Protein AF-A0A813A2D5-F1 (afdb_monomer_lite)

Secondary structure (DSSP, 8-state):
-B-TTSPBEEE-TTS--S-PPPGGGGSTT--TT---STT--TTPPEEEESSSS-EEEHHHHHHHHHT-B-TTSPBEEEEEE--SSPPP---GGGTTTS-TT---SGGGGTTSEEEEESSSS-EEEHHHHHSPPPPB-TTS-B-EEEETS-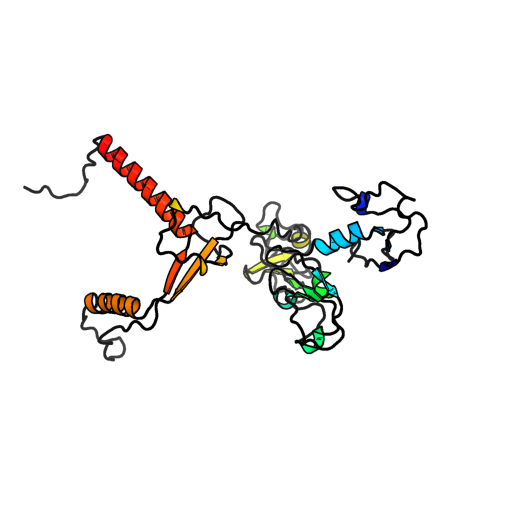-S----GGGGSTT--TT---STT--TT-PEEEETTTTEEEEHHHHHTSPP----SPPEEPPP-TTTS-TT--GGG-EEE---S-SPPSSSSEEEEEEEEEPPHHHHHHHHHHHHHH--------TTSPPPPS-------EEEEEHHHHHHHHHHHHHHHHHHHHHHHTT-----TT-----

Organism: NCBI:txid1628268

Foldseek 3Di:
DADPVRAAWDWPALPDQPQDAAPQCVPVVGAPVPTPGGNPQHRWTWTAGPVDGHIHTPVSVVVVLQLDADPQRATWAWPFQPPDDDWFADACCCVQVHAPQPQDDRVSRNGFTWTAGPVDGHIHTPVSSSDFRAQADPVRAHWDWPAQPPLVFDFACQCVPVVHAPVPGNGTNPQHRFTWIADPVVRHIHTPVVRVPGDGPPVDHRQAEDDDDPVLDDPPDDQVQWDFADDPDDDDDPDPRYTWTKGKAKDDPVVQVVVQVVQVVPDDDDPDQDPVRDDDDPGDHRPIDIDIDTRVVSVVVVVVVVVVVVVVVVCVVVVPPPDPPDDDDDD

Sequence (331 aa):
MACLQNHFLESMGLTMDNGWGCDGIKAPGGCRSGLTGFNQSQGMKRFRCKTCDYDLCEECYLERLNSRRCLKGHVLAPLGIQRQSRPGWHCDGENEGGCKSIARGFESTKTLNRFRCEQCDYDLCERCYETPLAKPCDRGHAMTLLGLARDNGWGCDGRSQPGGCKRGITGFRQTKGIHRFRCEACDFDLCDLCYEARPVADRGPAAKPMTVNPELVPGYWDMEVMEDIEMLKGLAPEEENVLNKFGKVELTESELASIQQIFDASHKKVYTRDRKGTKVPDKLLVKCAYRIQNLQNWTEFVRKQSSIRAQIDSLKETGNKGVCRNGPELS

Radius of gyration: 30.1 Å; chains: 1; bounding box: 92×59×66 Å

pLDDT: mean 78.84, std 12.87, range [39.81, 96.56]

Structure (mmCIF, N/CA/C/O backbone):
data_AF-A0A813A2D5-F1
#
_entry.id   AF-A0A813A2D5-F1
#
loop_
_atom_site.group_PDB
_atom_site.id
_atom_site.type_symbol
_atom_site.label_atom_id
_atom_site.label_alt_id
_atom_site.label_comp_id
_atom_site.label_asym_id
_atom_site.label_entity_id
_atom_site.label_seq_id
_atom_site.pdbx_PDB_ins_code
_atom_site.Cartn_x
_atom_site.Cartn_y
_atom_site.Cartn_z
_atom_site.occupancy
_atom_site.B_iso_or_equiv
_atom_site.auth_seq_id
_atom_site.auth_comp_id
_atom_site.auth_asym_id
_atom_site.auth_atom_id
_atom_site.pdbx_PDB_model_num
ATOM 1 N N . MET A 1 1 ? 20.854 -6.429 -14.129 1.00 60.41 1 MET A N 1
ATOM 2 C CA . MET A 1 1 ? 20.084 -5.349 -14.805 1.00 60.41 1 MET A CA 1
ATOM 3 C C . MET A 1 1 ? 20.072 -5.592 -16.310 1.00 60.41 1 MET A C 1
ATOM 5 O O . MET A 1 1 ? 21.062 -6.097 -16.833 1.00 60.41 1 MET A O 1
ATOM 9 N N . ALA A 1 2 ? 18.983 -5.249 -17.002 1.00 62.91 2 ALA A N 1
ATOM 10 C CA . ALA A 1 2 ? 18.835 -5.503 -18.433 1.00 62.91 2 ALA A CA 1
ATOM 11 C C . ALA A 1 2 ? 18.846 -4.222 -19.289 1.00 62.91 2 ALA A C 1
ATOM 13 O O . ALA A 1 2 ? 18.549 -3.128 -18.806 1.00 62.91 2 ALA A O 1
ATOM 14 N N . CYS A 1 3 ? 19.195 -4.341 -20.569 1.00 69.50 3 CYS A N 1
ATOM 15 C CA . CYS A 1 3 ? 19.031 -3.258 -21.537 1.00 69.50 3 CYS A CA 1
ATOM 16 C C . CYS A 1 3 ? 17.538 -2.983 -21.814 1.00 69.50 3 CYS A C 1
ATOM 18 O O . CYS A 1 3 ? 16.657 -3.691 -21.328 1.00 69.50 3 CYS A O 1
ATOM 20 N N . LEU A 1 4 ? 17.230 -1.990 -22.656 1.00 66.00 4 LEU A N 1
ATOM 21 C CA . LEU A 1 4 ? 15.844 -1.664 -23.045 1.00 66.00 4 LEU A CA 1
ATOM 22 C C . LEU A 1 4 ? 15.102 -2.814 -23.755 1.00 66.00 4 LEU A C 1
ATOM 24 O O . LEU A 1 4 ? 13.879 -2.804 -23.825 1.00 66.00 4 LEU A O 1
ATOM 28 N N . GLN A 1 5 ? 15.838 -3.803 -24.265 1.00 55.75 5 GLN A N 1
ATOM 29 C CA . GLN A 1 5 ? 15.314 -5.022 -24.891 1.00 55.75 5 GLN A CA 1
ATOM 30 C C . GLN A 1 5 ? 15.370 -6.241 -23.954 1.00 55.75 5 GLN A C 1
ATOM 32 O O . GLN A 1 5 ? 15.230 -7.373 -24.399 1.00 55.75 5 GLN A O 1
ATOM 37 N N . ASN A 1 6 ? 15.572 -6.018 -22.653 1.00 53.16 6 ASN A N 1
ATOM 38 C CA . ASN A 1 6 ? 15.580 -7.046 -21.614 1.00 53.16 6 ASN A CA 1
ATOM 39 C C . ASN A 1 6 ? 16.730 -8.081 -21.697 1.00 53.16 6 ASN A C 1
ATOM 41 O O . ASN A 1 6 ? 16.631 -9.177 -21.152 1.00 53.16 6 ASN A O 1
ATOM 45 N N . HIS A 1 7 ? 17.852 -7.732 -22.332 1.00 69.69 7 HIS A N 1
ATOM 46 C CA . HIS A 1 7 ? 19.078 -8.541 -22.331 1.00 69.69 7 HIS A CA 1
ATOM 47 C C . HIS A 1 7 ? 20.010 -8.165 -21.172 1.00 69.69 7 HIS A C 1
ATOM 49 O O . HIS A 1 7 ? 20.107 -6.993 -20.818 1.00 69.69 7 HIS A O 1
ATOM 55 N N . PHE A 1 8 ? 20.743 -9.133 -20.622 1.00 72.44 8 PHE A N 1
ATOM 56 C CA . PHE A 1 8 ? 21.646 -8.926 -19.485 1.00 72.44 8 PHE A CA 1
ATOM 57 C C . PHE A 1 8 ? 22.822 -7.981 -19.803 1.00 72.44 8 PHE A C 1
ATOM 59 O O . PHE A 1 8 ? 23.456 -8.100 -20.856 1.00 72.44 8 PHE A O 1
ATOM 66 N N . LEU A 1 9 ? 23.113 -7.060 -18.876 1.00 76.69 9 LEU A N 1
ATOM 67 C CA . LEU A 1 9 ? 24.271 -6.163 -18.922 1.00 76.69 9 LEU A CA 1
ATOM 68 C C . LEU A 1 9 ? 25.426 -6.729 -18.095 1.00 76.69 9 LEU A C 1
ATOM 70 O O . LEU A 1 9 ? 25.286 -6.950 -16.895 1.00 76.69 9 LEU A O 1
ATOM 74 N N . GLU A 1 10 ? 26.581 -6.899 -18.727 1.00 81.25 10 GLU A N 1
ATOM 75 C CA . GLU A 1 10 ? 27.811 -7.336 -18.076 1.00 81.25 10 GLU A CA 1
ATOM 76 C C . GLU A 1 10 ? 28.727 -6.158 -17.752 1.00 81.25 10 GLU A C 1
ATOM 78 O O . GLU A 1 10 ? 28.908 -5.249 -18.562 1.00 81.25 10 GLU A O 1
ATOM 83 N N . SER A 1 11 ? 29.344 -6.194 -16.570 1.00 85.25 11 SER A N 1
ATOM 84 C CA . SER A 1 11 ? 30.406 -5.253 -16.215 1.00 85.25 11 SER A CA 1
ATOM 85 C C . SER A 1 11 ? 31.679 -5.600 -16.982 1.00 85.25 11 SER A C 1
ATOM 87 O O . SER A 1 11 ? 32.234 -6.685 -16.819 1.00 85.25 11 SER A O 1
ATOM 89 N N . MET A 1 12 ? 32.162 -4.661 -17.790 1.00 82.62 12 MET A N 1
ATOM 90 C CA . MET A 1 12 ? 33.397 -4.793 -18.567 1.00 82.62 12 MET A CA 1
ATOM 91 C C . MET A 1 12 ? 34.613 -4.201 -17.830 1.00 82.62 12 MET A C 1
ATOM 93 O O . MET A 1 12 ? 35.715 -4.176 -18.377 1.00 82.62 12 MET A O 1
ATOM 97 N N . GLY A 1 13 ? 34.423 -3.718 -16.595 1.00 78.69 13 GLY A N 1
ATOM 98 C CA . GLY A 1 13 ? 35.463 -3.056 -15.808 1.00 78.69 13 GLY A CA 1
ATOM 99 C C . GLY A 1 13 ? 35.894 -1.702 -16.386 1.00 78.69 13 GLY A C 1
ATOM 100 O O . GLY A 1 13 ? 35.139 -1.058 -17.112 1.00 78.69 13 GLY A O 1
ATOM 101 N N . LEU A 1 14 ? 37.110 -1.273 -16.026 1.00 77.38 14 LEU A N 1
ATOM 102 C CA . LEU A 1 14 ? 37.746 -0.019 -16.471 1.00 77.38 14 LEU A CA 1
ATOM 103 C C . LEU A 1 14 ? 38.669 -0.212 -17.691 1.00 77.38 14 LEU A C 1
ATOM 105 O O . LEU A 1 14 ? 39.259 0.736 -18.188 1.00 77.38 14 LEU A O 1
ATOM 109 N N . THR A 1 15 ? 38.869 -1.453 -18.140 1.00 59.47 15 THR A N 1
ATOM 110 C CA . THR A 1 15 ? 39.989 -1.833 -19.018 1.00 59.47 15 THR A CA 1
ATOM 111 C C . THR A 1 15 ? 39.646 -1.847 -20.509 1.00 59.47 15 THR A C 1
ATOM 113 O O . THR A 1 15 ? 40.490 -2.220 -21.317 1.00 59.47 15 THR A O 1
ATOM 116 N N . MET A 1 16 ? 38.425 -1.459 -20.897 1.00 61.16 16 MET A N 1
ATOM 117 C CA . MET A 1 16 ? 37.986 -1.405 -22.300 1.00 61.16 16 MET A CA 1
ATOM 118 C C . MET A 1 16 ? 37.422 -0.034 -22.683 1.00 61.16 16 MET A C 1
ATOM 120 O O . MET A 1 16 ? 36.276 0.102 -23.120 1.00 61.16 16 MET A O 1
ATOM 124 N N . ASP A 1 17 ? 38.276 0.977 -22.546 1.00 63.53 17 ASP A N 1
ATOM 125 C CA . ASP A 1 17 ? 38.045 2.341 -23.017 1.00 63.53 17 ASP A CA 1
ATOM 126 C C . ASP A 1 17 ? 38.372 2.484 -24.503 1.00 63.53 17 ASP A C 1
ATOM 128 O O . ASP A 1 17 ? 39.353 3.098 -24.908 1.00 63.53 17 ASP A O 1
ATOM 132 N N . ASN A 1 18 ? 37.511 1.926 -25.348 1.00 73.56 18 ASN A N 1
ATOM 133 C CA . ASN A 1 18 ? 37.535 2.176 -26.790 1.00 73.56 18 ASN A CA 1
ATOM 134 C C . ASN A 1 18 ? 36.696 3.404 -27.190 1.00 73.56 18 ASN A C 1
ATOM 136 O O . ASN A 1 18 ? 36.167 3.452 -28.297 1.00 73.56 18 ASN A O 1
ATOM 140 N N . GLY A 1 19 ? 36.526 4.358 -26.267 1.00 76.81 19 GLY A N 1
ATOM 141 C CA . GLY A 1 19 ? 35.738 5.565 -26.501 1.00 76.81 19 GLY A CA 1
ATOM 142 C C . GLY A 1 19 ? 34.243 5.311 -26.704 1.00 76.81 19 GLY A C 1
ATOM 143 O O . GLY A 1 19 ? 33.594 5.963 -27.522 1.00 76.81 19 GLY A O 1
ATOM 144 N N . TRP A 1 20 ? 33.687 4.352 -25.967 1.00 86.94 20 TRP A N 1
ATOM 145 C CA . TRP A 1 20 ? 32.279 3.983 -26.0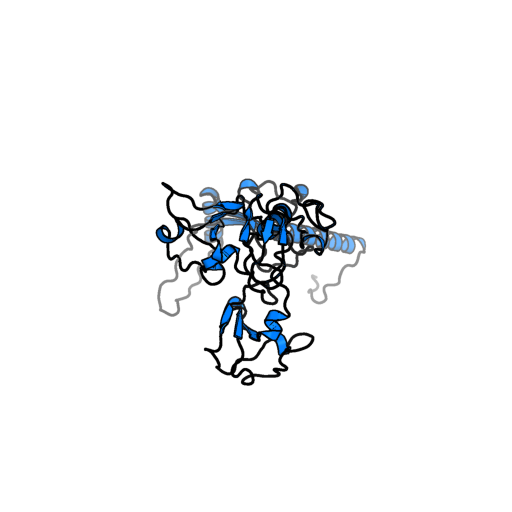52 1.00 86.94 20 TRP A CA 1
ATOM 146 C C . TRP A 1 20 ? 31.345 5.113 -25.583 1.00 86.94 20 TRP A C 1
ATOM 148 O O . TRP A 1 20 ? 31.725 6.002 -24.822 1.00 86.94 20 TRP A O 1
ATOM 158 N N . GLY A 1 21 ? 30.110 5.099 -26.082 1.00 87.69 21 GLY A N 1
ATOM 159 C CA . GLY A 1 21 ? 29.066 6.048 -25.698 1.00 87.69 21 GLY A CA 1
ATOM 160 C C . GLY A 1 21 ? 28.094 5.407 -24.714 1.00 87.69 21 GLY A C 1
ATOM 161 O O . GLY A 1 21 ? 27.744 4.243 -24.869 1.00 87.69 21 GLY A O 1
ATOM 162 N N . CYS A 1 22 ? 27.640 6.159 -23.713 1.00 91.44 22 CYS A N 1
ATOM 163 C CA . CYS A 1 22 ? 26.596 5.689 -22.805 1.00 91.44 22 CYS A CA 1
ATOM 164 C C . CYS A 1 22 ? 25.213 5.914 -23.425 1.00 91.44 22 CYS A C 1
ATOM 166 O O . CYS A 1 22 ? 24.805 7.055 -23.646 1.00 91.44 22 CYS A O 1
ATOM 168 N N . ASP A 1 23 ? 24.442 4.846 -23.616 1.00 91.25 23 ASP A N 1
ATOM 169 C CA . ASP A 1 23 ? 23.055 4.907 -24.083 1.00 91.25 23 ASP A CA 1
ATOM 170 C C . ASP A 1 23 ? 22.103 5.582 -23.092 1.00 91.25 23 ASP A C 1
ATOM 172 O O . ASP A 1 23 ? 20.974 5.923 -23.453 1.00 91.25 23 ASP A O 1
ATOM 176 N N . GLY A 1 24 ? 22.555 5.839 -21.861 1.00 85.12 24 GLY A N 1
ATOM 177 C CA . GLY A 1 24 ? 21.871 6.714 -20.910 1.00 85.12 24 GLY A CA 1
ATOM 178 C C . GLY A 1 24 ? 21.629 8.123 -21.462 1.00 85.12 24 GLY A C 1
ATOM 179 O O . GLY A 1 24 ? 20.666 8.765 -21.065 1.00 85.12 24 GLY A O 1
ATOM 180 N N . ILE A 1 25 ? 22.409 8.579 -22.452 1.00 86.25 25 ILE A N 1
ATOM 181 C CA . ILE A 1 25 ? 22.167 9.856 -23.143 1.00 86.25 25 ILE A CA 1
ATOM 182 C C . ILE A 1 25 ? 20.787 9.934 -23.811 1.00 86.25 25 ILE A C 1
ATOM 184 O O . ILE A 1 25 ? 20.211 11.012 -23.917 1.00 86.25 25 ILE A O 1
ATOM 188 N N . LYS A 1 26 ? 20.238 8.792 -24.240 1.00 81.12 26 LYS A N 1
ATOM 189 C CA . LYS A 1 26 ? 18.926 8.707 -24.896 1.00 81.12 26 LYS A CA 1
ATOM 190 C C . LYS A 1 26 ? 17.771 8.742 -23.886 1.00 81.12 26 LYS A C 1
ATOM 192 O O . LYS A 1 26 ? 16.614 8.791 -24.295 1.00 81.12 26 LYS A O 1
ATOM 197 N N . ALA A 1 27 ? 18.059 8.661 -22.585 1.00 72.00 27 ALA A N 1
ATOM 198 C CA . ALA A 1 27 ? 17.048 8.694 -21.538 1.00 72.00 27 ALA A CA 1
ATOM 199 C C . ALA A 1 27 ? 16.605 10.139 -21.224 1.00 72.00 27 ALA A C 1
ATOM 201 O O . ALA A 1 27 ? 17.387 11.079 -21.390 1.00 72.00 27 ALA A O 1
ATOM 202 N N . PRO A 1 28 ? 15.373 10.340 -20.723 1.00 56.56 28 PRO A N 1
ATOM 203 C CA . PRO A 1 28 ? 14.944 11.632 -20.194 1.00 56.56 28 PRO A CA 1
ATOM 204 C C . PRO A 1 28 ? 15.896 12.118 -19.088 1.00 56.56 28 PRO A C 1
ATOM 206 O O . PRO A 1 28 ? 16.070 11.450 -18.070 1.00 56.56 28 PRO A O 1
ATOM 209 N N . GLY A 1 29 ? 16.529 13.277 -19.292 1.00 73.94 29 GLY A N 1
ATOM 210 C CA . GLY A 1 29 ? 17.549 13.820 -18.383 1.00 73.94 29 GLY A CA 1
ATOM 211 C C . GLY A 1 29 ? 18.997 13.427 -18.712 1.00 73.94 29 GLY A C 1
ATOM 212 O O . GLY A 1 29 ? 19.899 13.841 -17.987 1.00 73.94 29 GLY A O 1
ATOM 213 N N . GLY A 1 30 ? 19.219 12.689 -19.804 1.00 84.44 30 GLY A N 1
ATOM 214 C CA . GLY A 1 30 ? 20.541 12.371 -20.339 1.00 84.44 30 GLY A CA 1
ATOM 215 C C . GLY A 1 30 ? 21.365 11.413 -19.475 1.00 84.44 30 GLY A C 1
ATOM 216 O O . GLY A 1 30 ? 20.885 10.806 -18.517 1.00 84.44 30 GLY A O 1
ATOM 217 N N . CYS A 1 31 ? 22.644 11.271 -19.829 1.00 87.56 31 CYS A N 1
ATOM 218 C CA . CYS A 1 31 ? 23.577 10.435 -19.085 1.00 87.56 31 CYS A CA 1
ATOM 219 C C . CYS A 1 31 ? 23.878 11.051 -17.710 1.00 87.56 31 CYS A C 1
ATOM 221 O O . CYS A 1 31 ? 24.295 12.204 -17.623 1.00 87.56 31 CYS A O 1
ATOM 223 N N . ARG A 1 32 ? 23.756 10.265 -16.635 1.00 86.12 32 ARG A N 1
ATOM 224 C CA . ARG A 1 32 ? 24.045 10.706 -15.257 1.00 86.12 32 ARG A CA 1
ATOM 225 C C . ARG A 1 32 ? 25.505 11.010 -14.974 1.00 86.12 32 ARG A C 1
ATOM 227 O O . ARG A 1 32 ? 25.790 11.840 -14.125 1.00 86.12 32 ARG A O 1
ATOM 234 N N . SER A 1 33 ? 26.417 10.419 -15.738 1.00 85.38 33 SER A N 1
ATOM 235 C CA . SER A 1 33 ? 27.833 10.803 -15.704 1.00 85.38 33 SER A CA 1
ATOM 236 C C . SER A 1 33 ? 28.142 12.023 -16.583 1.00 85.38 33 SER A C 1
ATOM 238 O O . SER A 1 33 ? 29.309 12.344 -16.770 1.00 85.38 33 SER A O 1
ATOM 240 N N . GLY A 1 34 ? 27.131 12.676 -17.172 1.00 86.94 34 GLY A N 1
ATOM 241 C CA . GLY A 1 34 ? 27.305 13.869 -18.006 1.00 86.94 34 GLY A CA 1
ATOM 242 C C . GLY A 1 34 ? 27.848 13.601 -19.413 1.00 86.94 34 GLY A C 1
ATOM 243 O O . GLY A 1 34 ? 28.215 14.542 -20.110 1.00 86.94 34 GLY A O 1
ATOM 244 N N . LEU A 1 35 ? 27.899 12.338 -19.853 1.00 87.56 35 LEU A N 1
ATOM 245 C CA . LEU A 1 35 ? 28.391 11.990 -21.189 1.00 87.56 35 LEU A CA 1
ATOM 246 C C . LEU A 1 35 ? 27.420 12.479 -22.267 1.00 87.56 35 LEU A C 1
ATOM 248 O O . LEU A 1 35 ? 26.230 12.159 -22.242 1.00 87.56 35 LEU A O 1
ATOM 252 N N . THR A 1 36 ? 27.953 13.212 -23.240 1.00 85.94 36 THR A N 1
ATOM 253 C CA . THR A 1 36 ? 27.193 13.796 -24.358 1.00 85.94 36 THR A CA 1
ATOM 254 C C . THR A 1 36 ? 27.515 13.149 -25.707 1.00 85.94 36 THR A C 1
ATOM 256 O O . THR A 1 36 ? 26.889 13.471 -26.714 1.00 85.94 36 THR A O 1
ATOM 259 N N . GLY A 1 37 ? 28.455 12.201 -25.744 1.00 82.75 37 GLY A N 1
ATOM 260 C CA . GLY A 1 37 ? 28.832 11.489 -26.960 1.00 82.75 37 GLY A CA 1
ATOM 261 C C . GLY A 1 37 ? 29.875 10.398 -26.728 1.00 82.75 37 GLY A C 1
ATOM 262 O O . GLY A 1 37 ? 30.171 10.022 -25.593 1.00 82.75 37 GLY A O 1
ATOM 263 N N . PHE A 1 38 ? 30.421 9.888 -27.830 1.00 83.31 38 PHE A N 1
ATOM 264 C CA . PHE A 1 38 ? 31.524 8.923 -27.838 1.00 83.31 38 PHE A CA 1
ATOM 265 C C . PHE A 1 38 ? 32.847 9.577 -27.402 1.00 83.31 38 PHE A C 1
ATOM 267 O O . PHE A 1 38 ? 32.990 10.798 -27.444 1.00 83.31 38 PHE A O 1
ATOM 274 N N . ASN A 1 39 ? 33.825 8.757 -27.010 1.00 82.69 39 ASN A N 1
ATOM 275 C CA . ASN A 1 3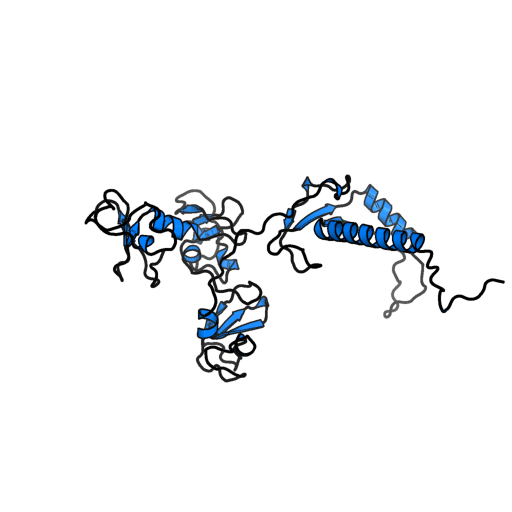9 ? 35.172 9.159 -26.571 1.00 82.69 39 ASN A CA 1
ATOM 276 C C . ASN A 1 39 ? 35.238 10.009 -25.287 1.00 82.69 39 ASN A C 1
ATOM 278 O O . ASN A 1 39 ? 36.274 10.598 -24.998 1.00 82.69 39 ASN A O 1
ATOM 282 N N . GLN A 1 40 ? 34.162 10.057 -24.499 1.00 83.75 40 GLN A N 1
ATOM 283 C CA . GLN A 1 40 ? 34.112 10.779 -23.216 1.00 83.75 40 GLN A CA 1
ATOM 284 C C . GLN A 1 40 ? 34.152 9.839 -21.999 1.00 83.75 40 GLN A C 1
ATOM 286 O O . GLN A 1 40 ? 34.157 10.292 -20.861 1.00 83.75 40 GLN A O 1
ATOM 291 N N . SER A 1 41 ? 34.160 8.524 -22.227 1.00 82.94 41 SER A N 1
ATOM 292 C CA . SER A 1 41 ? 33.982 7.496 -21.198 1.00 82.94 41 SER A CA 1
ATOM 293 C C . SER A 1 41 ? 35.278 7.042 -20.516 1.00 82.94 41 SER A C 1
ATOM 295 O O . SER A 1 41 ? 35.255 6.029 -19.823 1.00 82.94 41 SER A O 1
ATOM 297 N N . GLN A 1 42 ? 36.403 7.726 -20.747 1.00 82.56 42 GLN A N 1
ATOM 298 C CA . GLN A 1 42 ? 37.709 7.274 -20.268 1.00 82.56 42 GLN A CA 1
ATOM 299 C C . GLN A 1 42 ? 37.742 7.198 -18.733 1.00 82.56 42 GLN A C 1
ATOM 301 O O . GLN A 1 42 ? 37.385 8.151 -18.044 1.00 82.56 42 GLN A O 1
ATOM 306 N N . GLY A 1 43 ? 38.178 6.060 -18.198 1.00 81.31 43 GLY A N 1
ATOM 307 C CA . GLY A 1 43 ? 38.230 5.771 -16.770 1.00 81.31 43 GLY A CA 1
ATOM 308 C C . GLY A 1 43 ? 36.876 5.427 -16.147 1.00 81.31 43 GLY A C 1
ATOM 309 O O . GLY A 1 43 ? 36.786 5.365 -14.922 1.00 81.31 43 GLY A O 1
ATOM 310 N N . MET A 1 44 ? 35.823 5.198 -16.941 1.00 85.12 44 MET A N 1
ATOM 311 C CA . MET A 1 44 ? 34.494 4.852 -16.428 1.00 85.12 44 MET A CA 1
ATOM 312 C C . MET A 1 44 ? 34.211 3.355 -16.540 1.00 85.12 44 MET A C 1
ATOM 314 O O . MET A 1 44 ? 34.496 2.727 -17.560 1.00 85.12 44 MET A O 1
ATOM 318 N N . LYS A 1 45 ? 33.566 2.768 -15.518 1.00 86.31 45 LYS A N 1
ATOM 319 C CA . LYS A 1 45 ? 33.089 1.385 -15.636 1.00 86.31 45 LYS A CA 1
ATOM 320 C C . LYS A 1 45 ? 31.964 1.310 -16.657 1.00 86.31 45 LYS A C 1
ATOM 322 O O . LYS A 1 45 ? 30.967 2.034 -16.570 1.00 86.31 45 LYS A O 1
ATOM 327 N N . ARG A 1 46 ? 32.130 0.381 -17.591 1.00 89.44 46 ARG A N 1
ATOM 328 C CA . ARG A 1 46 ? 31.179 0.097 -18.660 1.00 89.44 46 ARG A CA 1
ATOM 329 C C . ARG A 1 46 ? 30.333 -1.120 -18.325 1.00 89.44 46 ARG A C 1
ATOM 331 O O . ARG A 1 46 ? 30.869 -2.175 -17.995 1.00 89.44 46 ARG A O 1
ATOM 338 N N . PHE A 1 47 ? 29.027 -0.994 -18.511 1.00 88.94 47 PHE A N 1
ATOM 339 C CA . PHE A 1 47 ? 28.065 -2.083 -18.414 1.00 88.94 47 PHE A CA 1
ATOM 340 C C . PHE A 1 47 ? 27.472 -2.342 -19.794 1.00 88.94 47 PHE A C 1
ATOM 342 O O . PHE A 1 47 ? 26.622 -1.582 -20.257 1.00 88.94 47 PHE A O 1
ATOM 349 N N . ARG A 1 48 ? 27.948 -3.396 -20.460 1.00 88.38 48 ARG A N 1
ATOM 350 C CA . ARG A 1 48 ? 27.631 -3.701 -21.857 1.00 88.38 48 ARG A CA 1
ATOM 351 C C . ARG A 1 48 ? 26.645 -4.851 -21.970 1.00 88.38 48 ARG A C 1
ATOM 353 O O . ARG A 1 48 ? 26.827 -5.908 -21.370 1.00 88.38 48 ARG A O 1
ATOM 360 N N . CYS A 1 49 ? 25.642 -4.691 -22.819 1.00 85.06 49 CYS A N 1
ATOM 361 C CA . CYS A 1 49 ? 24.842 -5.806 -23.293 1.00 85.06 49 CYS A CA 1
ATOM 362 C C . CYS A 1 49 ? 25.641 -6.613 -24.323 1.00 85.06 49 CYS A C 1
ATOM 364 O O . CYS A 1 49 ? 26.151 -6.066 -25.298 1.00 85.06 49 CYS A O 1
ATOM 366 N N . LYS A 1 50 ? 25.725 -7.934 -24.158 1.00 83.94 50 LYS A N 1
ATOM 367 C CA . LYS A 1 50 ? 26.363 -8.799 -25.168 1.00 83.94 50 LYS A CA 1
ATOM 368 C C . LYS A 1 50 ? 25.480 -9.099 -26.376 1.00 83.94 50 LYS A C 1
ATOM 370 O O . LYS A 1 50 ? 25.984 -9.529 -27.406 1.00 83.94 50 LYS A O 1
ATOM 375 N N . THR A 1 51 ? 24.169 -8.916 -26.236 1.00 74.56 51 THR A N 1
ATOM 376 C CA . THR A 1 51 ? 23.181 -9.303 -27.258 1.00 74.56 51 THR A CA 1
ATOM 377 C C . THR A 1 51 ? 22.793 -8.134 -28.165 1.00 74.56 51 THR A C 1
ATOM 379 O O . THR A 1 51 ? 22.410 -8.340 -29.310 1.00 74.56 51 THR A O 1
ATOM 382 N N . CYS A 1 52 ? 22.914 -6.897 -27.685 1.00 83.44 52 CYS A N 1
ATOM 383 C CA . CYS A 1 52 ? 22.718 -5.695 -28.488 1.00 83.44 52 CYS A CA 1
ATOM 384 C C . CYS A 1 52 ? 23.794 -4.659 -28.163 1.00 83.44 52 CYS A C 1
ATOM 386 O O . CYS A 1 52 ? 24.438 -4.738 -27.122 1.00 83.44 52 CYS A O 1
ATOM 388 N N . ASP A 1 53 ? 23.995 -3.694 -29.057 1.00 84.69 53 ASP A N 1
ATOM 389 C CA . ASP A 1 53 ? 24.950 -2.600 -28.867 1.00 84.69 53 ASP A CA 1
ATOM 390 C C . ASP A 1 53 ? 24.362 -1.563 -27.901 1.00 84.69 53 ASP A C 1
ATOM 392 O O . ASP A 1 53 ? 23.860 -0.519 -28.307 1.00 84.69 53 ASP A O 1
ATOM 396 N N . TYR A 1 54 ? 24.290 -1.951 -26.627 1.00 88.06 54 TYR A N 1
ATOM 397 C CA . TYR A 1 54 ? 23.741 -1.139 -25.552 1.00 88.06 54 TYR A CA 1
ATOM 398 C C . TYR A 1 54 ? 24.713 -1.083 -24.381 1.00 88.06 54 TYR A C 1
ATOM 400 O O . TYR A 1 54 ? 25.032 -2.119 -23.789 1.00 88.06 54 TYR A O 1
ATOM 408 N N . ASP A 1 55 ? 25.131 0.120 -24.018 1.00 91.12 55 ASP A N 1
ATOM 409 C CA . ASP A 1 55 ? 26.152 0.380 -23.016 1.00 91.12 55 ASP A CA 1
ATOM 410 C C . ASP A 1 55 ? 25.689 1.428 -22.004 1.00 91.12 55 ASP A C 1
ATOM 412 O O . ASP A 1 55 ? 25.182 2.490 -22.359 1.00 91.12 55 ASP A O 1
ATOM 416 N N . LEU A 1 56 ? 25.902 1.162 -20.718 1.00 90.50 56 LEU A N 1
ATOM 417 C CA . LEU A 1 56 ? 25.679 2.131 -19.647 1.00 90.50 56 LEU A CA 1
ATOM 418 C C . LEU A 1 56 ? 26.972 2.418 -18.894 1.00 90.50 56 LEU A C 1
ATOM 420 O O . LEU A 1 56 ? 27.777 1.521 -18.649 1.00 90.50 56 LEU A O 1
ATOM 424 N N . CYS A 1 57 ? 27.139 3.669 -18.473 1.00 91.31 57 CYS A N 1
ATOM 425 C CA . CYS A 1 57 ? 28.101 4.015 -17.434 1.00 91.31 57 CYS A CA 1
ATOM 426 C C . CYS A 1 57 ? 27.609 3.581 -16.059 1.00 91.31 57 CYS A C 1
ATOM 428 O O . CYS A 1 57 ? 26.415 3.348 -15.866 1.00 91.31 57 CYS A O 1
ATOM 430 N N . GLU A 1 58 ? 28.538 3.509 -15.109 1.00 88.56 58 GLU A N 1
ATOM 431 C CA . GLU A 1 58 ? 28.256 3.147 -13.721 1.00 88.56 58 GLU A CA 1
ATOM 432 C C . GLU A 1 58 ? 27.111 3.958 -13.121 1.00 88.56 58 GLU A C 1
ATOM 434 O O . GLU A 1 58 ? 26.185 3.357 -12.600 1.00 88.56 58 GLU A O 1
ATOM 439 N N . GLU A 1 59 ? 27.080 5.280 -13.291 1.00 84.06 59 GLU A N 1
ATOM 440 C CA . GLU A 1 59 ? 26.006 6.110 -12.724 1.00 84.06 59 GLU A CA 1
ATOM 441 C C . GLU A 1 59 ? 24.638 5.839 -13.366 1.00 84.06 59 GLU A C 1
ATOM 443 O O . GLU A 1 59 ? 23.635 5.745 -12.668 1.00 84.06 59 GLU A O 1
ATOM 448 N N . CYS A 1 60 ? 24.565 5.653 -14.690 1.00 82.81 60 CYS A N 1
ATOM 449 C CA . CYS A 1 60 ? 23.298 5.311 -15.356 1.00 82.81 60 CYS A CA 1
ATOM 450 C C . CYS A 1 60 ? 22.851 3.878 -15.040 1.00 82.81 60 CYS A C 1
ATOM 452 O O . CYS A 1 60 ? 21.656 3.581 -14.990 1.00 82.81 60 CYS A O 1
ATOM 454 N N . TYR A 1 61 ? 23.811 2.974 -14.858 1.00 82.94 61 TYR A N 1
ATOM 455 C CA . TYR A 1 61 ? 23.569 1.605 -14.434 1.00 82.94 61 TYR A CA 1
ATOM 456 C C . TYR A 1 61 ? 23.054 1.572 -12.988 1.00 82.94 61 TYR A C 1
ATOM 458 O O . TYR A 1 61 ? 22.032 0.942 -12.720 1.00 82.94 61 TYR A O 1
ATOM 466 N N . LEU A 1 62 ? 23.701 2.309 -12.080 1.00 72.69 62 LEU A N 1
ATOM 467 C CA . LEU A 1 62 ? 23.333 2.438 -10.672 1.00 72.69 62 LEU A CA 1
ATOM 468 C C . LEU A 1 62 ? 22.021 3.189 -10.482 1.00 72.69 62 LEU A C 1
ATOM 470 O O . LEU A 1 62 ? 21.225 2.770 -9.660 1.00 72.69 62 LEU A O 1
ATOM 474 N N . GLU A 1 63 ? 21.729 4.237 -11.246 1.00 74.19 63 GLU A N 1
ATOM 475 C CA . GLU A 1 63 ? 20.423 4.900 -11.195 1.00 74.19 63 GLU A CA 1
ATOM 476 C C . GLU A 1 63 ? 19.291 3.926 -11.554 1.00 74.19 63 GLU A C 1
ATOM 478 O O . GLU A 1 63 ? 18.261 3.860 -10.876 1.00 74.19 63 GLU A O 1
ATOM 483 N N . ARG A 1 64 ? 19.495 3.119 -12.600 1.00 69.19 64 ARG A N 1
ATOM 484 C CA . ARG A 1 64 ? 18.527 2.093 -13.000 1.00 69.19 64 ARG A CA 1
ATOM 485 C C . ARG A 1 64 ? 18.396 0.968 -11.984 1.00 69.19 64 ARG A C 1
ATOM 487 O O . ARG A 1 64 ? 17.301 0.440 -11.827 1.00 69.19 64 ARG A O 1
ATOM 494 N N . LEU A 1 65 ? 19.469 0.633 -11.272 1.00 59.66 65 LEU A N 1
ATOM 495 C CA . LEU A 1 65 ? 19.397 -0.244 -10.105 1.00 59.66 65 LEU A CA 1
ATOM 496 C C . LEU A 1 65 ? 18.601 0.436 -8.968 1.00 59.66 65 LEU A C 1
ATOM 498 O O . LEU A 1 65 ? 17.576 -0.078 -8.523 1.00 59.66 65 LEU A O 1
ATOM 502 N N . ASN A 1 66 ? 18.976 1.652 -8.576 1.00 56.88 66 ASN A N 1
ATOM 503 C CA . ASN A 1 66 ? 18.383 2.442 -7.487 1.00 56.88 66 ASN A CA 1
ATOM 504 C C . ASN A 1 66 ? 16.911 2.830 -7.712 1.00 56.88 66 ASN A C 1
ATOM 506 O O . ASN A 1 66 ? 16.255 3.351 -6.811 1.00 56.88 66 ASN A O 1
ATOM 510 N N . SER A 1 67 ? 16.363 2.555 -8.895 1.00 59.91 67 SER A N 1
ATOM 511 C CA . SER A 1 67 ? 14.944 2.730 -9.195 1.00 59.91 67 SER A CA 1
ATOM 512 C C . SER A 1 67 ? 14.058 1.680 -8.516 1.00 59.91 67 SER A C 1
ATOM 514 O O . SER A 1 67 ? 12.848 1.886 -8.399 1.00 59.91 67 SER A O 1
ATOM 516 N N . ARG A 1 68 ? 14.616 0.554 -8.040 1.00 66.50 68 ARG A N 1
ATOM 517 C CA . ARG A 1 68 ? 13.807 -0.446 -7.341 1.00 66.50 68 ARG A CA 1
ATOM 518 C C . ARG A 1 68 ? 13.556 -0.033 -5.897 1.00 66.50 68 ARG A C 1
ATOM 520 O O . ARG A 1 68 ? 14.476 0.123 -5.094 1.00 66.50 68 ARG A O 1
ATOM 527 N N . ARG A 1 69 ? 12.273 0.100 -5.576 1.00 71.88 69 ARG A N 1
ATOM 528 C CA . ARG A 1 69 ? 11.790 0.512 -4.264 1.00 71.88 69 ARG A CA 1
ATOM 529 C C . ARG A 1 69 ? 11.123 -0.650 -3.527 1.00 71.88 69 ARG A C 1
ATOM 531 O O . ARG A 1 69 ? 10.572 -1.549 -4.161 1.00 71.88 69 ARG A O 1
ATOM 538 N N . CYS A 1 70 ? 11.150 -0.636 -2.197 1.00 71.94 70 CYS A N 1
ATOM 539 C CA . CYS A 1 70 ? 10.334 -1.530 -1.372 1.00 71.94 70 CYS A CA 1
ATOM 540 C C . CYS A 1 70 ? 8.836 -1.215 -1.541 1.00 71.94 70 CYS A C 1
ATOM 542 O O . CYS A 1 70 ? 8.465 -0.303 -2.288 1.00 71.94 70 CYS A O 1
ATOM 544 N N . LEU A 1 71 ? 7.942 -1.977 -0.898 1.00 66.62 71 LEU A N 1
ATOM 545 C CA . LEU A 1 71 ? 6.488 -1.743 -1.010 1.00 66.62 71 LEU A CA 1
ATOM 546 C C . LEU A 1 71 ? 6.078 -0.342 -0.534 1.00 66.62 71 LEU A C 1
ATOM 548 O O . LEU A 1 71 ? 5.168 0.247 -1.099 1.00 66.62 71 LEU A O 1
ATOM 552 N N . LYS A 1 72 ? 6.835 0.234 0.404 1.00 59.28 72 LYS A N 1
ATOM 553 C CA . LYS A 1 72 ? 6.637 1.593 0.927 1.00 59.28 72 LYS A CA 1
ATOM 554 C C . LYS A 1 72 ? 7.299 2.696 0.082 1.00 59.28 72 LYS A C 1
ATOM 556 O O . LYS A 1 72 ? 7.341 3.846 0.495 1.00 59.28 72 LYS A O 1
ATOM 561 N N . GLY A 1 73 ? 7.869 2.370 -1.082 1.00 62.69 73 GLY A N 1
ATOM 562 C CA . GLY A 1 73 ? 8.495 3.364 -1.963 1.00 62.69 73 GLY A CA 1
ATOM 563 C C . GLY A 1 73 ? 9.926 3.778 -1.578 1.00 62.69 73 GLY A C 1
ATOM 564 O O . GLY A 1 73 ? 10.503 4.651 -2.227 1.00 62.69 73 GLY A O 1
ATOM 565 N N . HIS A 1 74 ? 10.553 3.154 -0.579 1.00 71.38 74 HIS A N 1
ATOM 566 C CA . HIS A 1 74 ? 11.948 3.433 -0.210 1.00 71.38 74 HIS A CA 1
ATOM 567 C C . HIS A 1 74 ? 12.935 2.742 -1.153 1.00 71.38 74 HIS A C 1
ATOM 569 O O . HIS A 1 74 ? 12.682 1.622 -1.586 1.00 71.38 74 HIS A O 1
ATOM 575 N N . VAL A 1 75 ? 14.084 3.359 -1.420 1.00 71.56 75 VAL A N 1
ATOM 576 C CA . VAL A 1 75 ? 15.144 2.768 -2.256 1.00 71.56 75 VAL A CA 1
ATOM 577 C C . VAL A 1 75 ? 15.762 1.546 -1.564 1.00 71.56 75 VAL A C 1
ATOM 579 O O . VAL A 1 75 ? 15.921 1.524 -0.342 1.00 71.56 75 VAL A O 1
ATOM 582 N N . LEU A 1 76 ? 16.088 0.515 -2.345 1.00 71.56 76 LEU A N 1
ATOM 583 C CA . LEU A 1 76 ? 16.774 -0.685 -1.865 1.00 71.56 76 LEU A CA 1
ATOM 584 C C . LEU A 1 76 ? 18.286 -0.573 -2.086 1.00 71.56 76 LEU A C 1
ATOM 586 O O . LEU A 1 76 ? 18.732 -0.395 -3.218 1.00 71.56 76 LEU A O 1
ATOM 590 N N . ALA A 1 77 ? 19.062 -0.737 -1.015 1.00 73.94 77 ALA A N 1
ATOM 591 C CA . ALA A 1 77 ? 20.517 -0.730 -1.036 1.00 73.94 77 ALA A CA 1
ATOM 592 C C . ALA A 1 77 ? 21.079 -2.138 -1.324 1.00 73.94 77 ALA A C 1
ATOM 594 O O . ALA A 1 77 ? 20.633 -3.120 -0.714 1.00 73.94 77 ALA A O 1
ATOM 595 N N . PRO A 1 78 ? 22.067 -2.279 -2.225 1.00 75.81 78 PRO A N 1
ATOM 596 C CA . PRO A 1 78 ? 22.742 -3.551 -2.450 1.00 75.81 78 PRO A CA 1
ATOM 597 C C . PRO A 1 78 ? 23.682 -3.871 -1.278 1.00 75.81 78 PRO A C 1
ATOM 599 O O . PRO A 1 78 ? 24.611 -3.123 -0.994 1.00 75.81 78 PRO A O 1
ATOM 602 N N . LEU A 1 79 ? 23.482 -5.015 -0.621 1.00 75.88 79 LEU A N 1
ATOM 603 C CA . LEU A 1 79 ? 24.365 -5.526 0.439 1.00 75.88 79 LEU A CA 1
ATOM 604 C C . LEU A 1 79 ? 25.318 -6.634 -0.048 1.00 75.88 79 LEU A C 1
ATOM 606 O O . LEU A 1 79 ? 26.178 -7.080 0.711 1.00 75.88 79 LEU A O 1
ATOM 610 N N . GLY A 1 80 ? 25.174 -7.080 -1.302 1.00 70.44 80 GLY A N 1
ATOM 611 C CA . GLY A 1 80 ? 26.000 -8.126 -1.912 1.00 70.44 80 GLY A CA 1
ATOM 612 C C . GLY A 1 80 ? 25.780 -9.523 -1.313 1.00 70.44 80 GLY A C 1
ATOM 613 O O . GLY A 1 80 ? 24.778 -9.780 -0.640 1.00 70.44 80 GLY A O 1
ATOM 614 N N . ILE A 1 81 ? 26.717 -10.444 -1.575 1.00 65.94 81 ILE A N 1
ATOM 615 C CA . ILE A 1 81 ? 26.748 -11.777 -0.955 1.00 65.94 81 ILE A CA 1
ATOM 616 C C . ILE A 1 81 ? 27.388 -11.639 0.425 1.00 65.94 81 ILE A C 1
ATOM 618 O O . ILE A 1 81 ? 28.597 -11.420 0.532 1.00 65.94 81 ILE A O 1
ATOM 622 N N . GLN A 1 82 ? 26.609 -11.822 1.491 1.00 64.12 82 GLN A N 1
ATOM 623 C CA . GLN A 1 82 ? 27.159 -11.855 2.847 1.00 64.12 82 GLN A CA 1
ATOM 624 C C . GLN A 1 82 ? 27.868 -13.190 3.087 1.00 64.12 82 GLN A C 1
ATOM 626 O O . GLN A 1 82 ? 27.297 -14.158 3.587 1.00 64.12 82 GLN A O 1
ATOM 631 N N . ARG A 1 83 ? 29.143 -13.255 2.694 1.00 51.53 83 ARG A N 1
ATOM 632 C CA . ARG A 1 83 ? 29.999 -14.397 3.001 1.00 51.53 83 ARG A CA 1
ATOM 633 C C . ARG A 1 83 ? 30.382 -14.335 4.482 1.00 51.53 83 ARG A C 1
ATOM 635 O O . ARG A 1 83 ? 31.147 -13.470 4.881 1.00 51.53 83 ARG A O 1
ATOM 642 N N . GLN A 1 84 ? 29.895 -15.335 5.219 1.00 52.12 84 GLN A N 1
ATOM 643 C CA . GLN A 1 84 ? 30.283 -15.750 6.575 1.00 52.12 84 GLN A CA 1
ATOM 644 C C . GLN A 1 84 ? 29.513 -15.103 7.754 1.00 52.12 84 GLN A C 1
ATOM 646 O O . GLN A 1 84 ? 29.290 -13.902 7.829 1.00 52.12 84 GLN A O 1
ATOM 651 N N . SER A 1 85 ? 29.105 -15.990 8.673 1.00 50.62 85 SER A N 1
ATOM 652 C CA . SER A 1 85 ? 28.636 -15.791 10.059 1.00 50.62 85 SER A CA 1
ATOM 653 C C . SER A 1 85 ? 27.298 -15.105 10.376 1.00 50.62 85 SER A C 1
ATOM 655 O O . SER A 1 85 ? 26.994 -14.970 11.562 1.00 50.62 85 SER A O 1
ATOM 657 N N . ARG A 1 86 ? 26.461 -14.716 9.407 1.00 61.94 86 ARG A N 1
ATOM 658 C CA . ARG A 1 86 ? 25.097 -14.235 9.711 1.00 61.94 86 ARG A CA 1
ATOM 659 C C . ARG A 1 86 ? 24.036 -15.328 9.526 1.00 61.94 86 ARG A C 1
ATOM 661 O O . ARG A 1 86 ? 24.212 -16.206 8.672 1.00 61.94 86 ARG A O 1
ATOM 668 N N . PRO A 1 87 ? 22.945 -15.310 10.323 1.00 70.12 87 PRO A N 1
ATOM 669 C CA . PRO A 1 87 ? 21.780 -16.132 10.031 1.00 70.12 87 PRO A CA 1
ATOM 670 C C . PRO A 1 87 ? 21.307 -15.821 8.609 1.00 70.12 87 PRO A C 1
ATOM 672 O O . PRO A 1 87 ? 21.572 -14.743 8.072 1.00 70.12 87 PRO A O 1
ATOM 675 N N . GLY A 1 88 ? 20.643 -16.790 7.985 1.00 76.25 88 GLY A N 1
ATOM 676 C CA . GLY A 1 88 ? 19.960 -16.556 6.719 1.00 76.25 88 GLY A CA 1
ATOM 677 C C . GLY A 1 88 ? 19.053 -15.325 6.751 1.00 76.25 88 GLY A C 1
ATOM 678 O O . GLY A 1 88 ? 18.794 -14.742 7.803 1.00 76.25 88 GLY A O 1
ATOM 679 N N . TRP A 1 89 ? 18.535 -14.931 5.600 1.00 83.31 89 TRP A N 1
ATOM 680 C CA . TRP A 1 89 ? 17.591 -13.817 5.508 1.00 83.31 89 TRP A CA 1
ATOM 681 C C . TRP A 1 89 ? 16.380 -14.208 4.660 1.00 83.31 89 TRP A C 1
ATOM 683 O O . TRP A 1 89 ? 16.433 -15.173 3.896 1.00 83.31 89 TRP A O 1
ATOM 693 N N . HIS A 1 90 ? 15.263 -13.507 4.824 1.00 85.12 90 HIS A N 1
ATOM 694 C CA . HIS A 1 90 ? 14.041 -13.789 4.079 1.00 85.12 90 HIS A CA 1
ATOM 695 C C . HIS A 1 90 ? 13.940 -12.871 2.863 1.00 85.12 90 HIS A C 1
ATOM 697 O O . HIS A 1 90 ? 14.256 -11.695 2.964 1.00 85.12 90 HIS A O 1
ATOM 703 N N . CYS A 1 91 ? 13.529 -13.405 1.713 1.00 85.38 91 CYS A N 1
ATOM 704 C CA . CYS A 1 91 ? 13.296 -12.587 0.531 1.00 85.38 91 CYS A CA 1
ATOM 705 C C . CYS A 1 91 ? 11.805 -12.275 0.401 1.00 85.38 91 CYS A C 1
ATOM 707 O O . CYS A 1 91 ? 11.021 -13.153 0.047 1.00 85.38 91 CYS A O 1
ATOM 709 N N . ASP A 1 92 ? 11.442 -11.004 0.542 1.00 84.00 92 ASP A N 1
ATOM 710 C CA . ASP A 1 92 ? 10.068 -10.505 0.433 1.00 84.00 92 ASP A CA 1
ATOM 711 C C . ASP A 1 92 ? 9.465 -10.618 -0.968 1.00 84.00 92 ASP A C 1
ATOM 713 O O . ASP A 1 92 ? 8.266 -10.432 -1.149 1.00 84.00 92 ASP A O 1
ATOM 717 N N . GLY A 1 93 ? 10.258 -11.009 -1.970 1.00 74.62 93 GLY A N 1
ATOM 718 C CA . GLY A 1 93 ? 9.734 -11.406 -3.276 1.00 74.62 93 GLY A CA 1
ATOM 719 C C . GLY A 1 93 ? 8.798 -12.617 -3.186 1.00 74.62 93 GLY A C 1
ATOM 720 O O . GLY A 1 93 ? 8.017 -12.851 -4.103 1.00 74.62 93 GLY A O 1
ATOM 721 N N . GLU A 1 94 ? 8.827 -13.371 -2.081 1.00 65.94 94 GLU A N 1
ATOM 722 C CA . GLU A 1 94 ? 7.815 -14.385 -1.780 1.00 65.94 94 GLU A CA 1
ATOM 723 C C . GLU A 1 94 ? 6.404 -13.787 -1.669 1.00 65.94 94 GLU A C 1
ATOM 725 O O . GLU A 1 94 ? 5.466 -14.337 -2.253 1.00 65.94 94 GLU A O 1
ATOM 730 N N . ASN A 1 95 ? 6.285 -12.595 -1.077 1.00 62.25 95 ASN A N 1
ATOM 731 C CA . ASN A 1 95 ? 5.036 -11.835 -0.968 1.00 62.25 95 ASN A CA 1
ATOM 732 C C . ASN A 1 95 ? 4.593 -11.210 -2.311 1.00 62.25 95 ASN A C 1
ATOM 734 O O . ASN A 1 95 ? 3.441 -10.808 -2.456 1.00 62.25 95 ASN A O 1
ATOM 738 N N . GLU A 1 96 ? 5.474 -11.177 -3.320 1.00 61.72 96 GLU A N 1
ATOM 739 C CA . GLU A 1 96 ? 5.224 -10.646 -4.674 1.00 61.72 96 GLU A CA 1
ATOM 740 C C . GLU A 1 96 ? 4.997 -11.761 -5.723 1.00 61.72 96 GLU A C 1
ATOM 742 O O . GLU A 1 96 ? 5.309 -11.613 -6.908 1.00 61.72 96 GLU A O 1
ATOM 747 N N . GLY A 1 97 ? 4.459 -12.910 -5.298 1.00 59.53 97 GLY A N 1
ATOM 748 C CA . GLY A 1 97 ? 4.195 -14.059 -6.175 1.00 59.53 97 GLY A CA 1
ATOM 749 C C . GLY A 1 97 ? 5.334 -15.083 -6.211 1.00 59.53 97 GLY A C 1
ATOM 750 O O . GLY A 1 97 ? 5.591 -15.697 -7.253 1.00 59.53 97 GLY A O 1
ATOM 751 N N . GLY A 1 98 ? 6.027 -15.262 -5.084 1.00 69.56 98 GLY A N 1
ATOM 752 C CA . GLY A 1 98 ? 7.064 -16.274 -4.894 1.00 69.56 98 GLY A CA 1
ATOM 753 C C . GLY A 1 98 ? 8.478 -15.784 -5.217 1.00 69.56 98 GLY A C 1
ATOM 754 O O . GLY A 1 98 ? 8.722 -15.174 -6.263 1.00 69.56 98 GLY A O 1
ATOM 755 N N . CYS A 1 99 ? 9.430 -16.134 -4.346 1.00 78.38 99 CYS A N 1
ATOM 756 C CA . CYS A 1 99 ? 10.842 -15.816 -4.515 1.00 78.38 99 CYS A CA 1
ATOM 757 C C . CYS A 1 99 ? 11.415 -16.470 -5.789 1.00 78.38 99 CYS A C 1
ATOM 759 O O . CYS A 1 99 ? 11.377 -17.690 -5.965 1.00 78.38 99 CYS A O 1
ATOM 761 N N . LYS A 1 100 ? 11.982 -15.661 -6.692 1.00 77.25 100 LYS A N 1
ATOM 762 C CA . LYS A 1 100 ? 12.461 -16.100 -8.018 1.00 77.25 100 LYS A CA 1
ATOM 763 C C . LYS A 1 100 ? 13.825 -16.797 -7.990 1.00 77.25 100 LYS A C 1
ATOM 765 O O . LYS A 1 100 ? 14.256 -17.363 -8.996 1.00 77.25 100 LYS A O 1
ATOM 770 N N . SER A 1 101 ? 14.516 -16.799 -6.850 1.00 70.00 101 SER A N 1
ATOM 771 C CA . SER A 1 101 ? 15.753 -17.568 -6.664 1.00 70.00 101 SER A CA 1
ATOM 772 C C . SER A 1 101 ? 15.529 -19.036 -6.323 1.00 70.00 101 SER A C 1
ATOM 774 O O . SER A 1 101 ? 16.509 -19.772 -6.267 1.00 70.00 101 SER A O 1
ATOM 776 N N . ILE A 1 102 ? 14.275 -19.487 -6.148 1.00 67.06 102 ILE A N 1
ATOM 777 C CA . ILE A 1 102 ? 13.929 -20.862 -5.723 1.00 67.06 102 ILE A CA 1
ATOM 778 C C . ILE A 1 102 ? 14.460 -21.171 -4.303 1.00 67.06 102 ILE A C 1
ATOM 780 O O . ILE A 1 102 ? 14.275 -22.268 -3.783 1.00 67.06 102 ILE A O 1
ATOM 784 N N . ALA A 1 103 ? 15.077 -20.190 -3.638 1.00 71.62 103 ALA A N 1
ATOM 785 C CA . ALA A 1 103 ? 15.510 -20.285 -2.259 1.00 71.62 103 ALA A CA 1
ATOM 786 C C . ALA A 1 103 ? 14.289 -20.480 -1.357 1.00 71.62 103 ALA A C 1
ATOM 788 O O . ALA A 1 103 ? 13.377 -19.653 -1.340 1.00 71.62 103 ALA A O 1
ATOM 789 N N . ARG A 1 104 ? 14.269 -21.604 -0.639 1.00 69.25 104 ARG A N 1
ATOM 790 C CA . ARG A 1 104 ? 13.249 -21.943 0.351 1.00 69.25 104 ARG A CA 1
ATOM 791 C C . ARG A 1 104 ? 13.898 -21.909 1.727 1.00 69.25 104 ARG A C 1
ATOM 793 O O . ARG A 1 104 ? 14.691 -22.783 2.069 1.00 69.25 104 ARG A O 1
ATOM 800 N N . GLY A 1 105 ? 13.552 -20.894 2.509 1.00 66.62 105 GLY A N 1
ATOM 801 C CA . GLY A 1 105 ? 14.020 -20.741 3.883 1.00 66.62 105 GLY A CA 1
ATOM 802 C C . GLY A 1 105 ? 15.415 -20.123 4.030 1.00 66.62 105 GLY A C 1
ATOM 803 O O . GLY A 1 105 ? 16.164 -19.940 3.069 1.00 66.62 105 GLY A O 1
ATOM 804 N N . PHE A 1 106 ? 15.746 -19.811 5.283 1.00 72.94 106 PHE A N 1
ATOM 805 C CA . PHE A 1 106 ? 16.892 -18.999 5.704 1.00 72.94 106 PHE A CA 1
ATOM 806 C C . PHE A 1 106 ? 18.244 -19.485 5.157 1.00 72.94 106 PHE A C 1
ATOM 808 O O . PHE A 1 106 ? 19.062 -18.692 4.705 1.00 72.94 106 PHE A O 1
ATOM 815 N N . GLU A 1 107 ? 18.507 -20.789 5.160 1.00 75.50 107 GLU A N 1
ATOM 816 C CA . GLU A 1 107 ? 19.825 -21.304 4.759 1.00 75.50 107 GLU A CA 1
ATOM 817 C C . GLU A 1 107 ? 20.129 -21.085 3.272 1.00 75.50 107 GLU A C 1
ATOM 819 O O . GLU A 1 107 ? 21.262 -20.787 2.894 1.00 75.50 107 GLU A O 1
ATOM 824 N N . SER A 1 108 ? 19.101 -21.154 2.428 1.00 76.62 108 SER A N 1
ATOM 825 C CA . SER A 1 108 ? 19.243 -21.048 0.974 1.00 76.62 108 SER A CA 1
ATOM 826 C C . SER A 1 108 ? 19.489 -19.622 0.464 1.00 76.62 108 SER A C 1
ATOM 828 O O . SER A 1 108 ? 19.838 -19.443 -0.702 1.00 76.62 108 SER A O 1
ATOM 830 N N . THR A 1 109 ? 19.346 -18.604 1.319 1.00 78.56 109 THR A N 1
ATOM 831 C CA . THR A 1 109 ? 19.559 -17.194 0.953 1.00 78.56 109 THR A CA 1
ATOM 832 C C . THR A 1 109 ? 20.945 -16.666 1.323 1.00 78.56 109 THR A C 1
ATOM 834 O O . THR A 1 109 ? 21.347 -15.618 0.820 1.00 78.56 109 THR A O 1
ATOM 837 N N . LYS A 1 110 ? 21.736 -17.396 2.123 1.00 81.25 110 LYS A N 1
ATOM 838 C CA . LYS A 1 110 ? 23.093 -16.983 2.547 1.00 81.25 110 LYS A CA 1
ATOM 839 C C . LYS A 1 110 ? 24.053 -16.727 1.384 1.00 81.25 110 LYS A C 1
ATOM 841 O O . LYS A 1 110 ? 24.979 -15.931 1.500 1.00 81.25 110 LYS A O 1
ATOM 846 N N . THR A 1 111 ? 23.845 -17.418 0.270 1.00 77.44 111 THR A N 1
ATOM 847 C CA . THR A 1 111 ? 24.681 -17.319 -0.931 1.00 77.44 111 THR A CA 1
ATOM 848 C C . THR A 1 111 ? 24.131 -16.345 -1.968 1.00 77.44 111 THR A C 1
ATOM 850 O O . THR A 1 111 ? 24.765 -16.145 -3.002 1.00 77.44 111 THR A O 1
ATOM 853 N N . LEU A 1 112 ? 22.972 -15.734 -1.711 1.00 78.88 112 LEU A N 1
ATOM 854 C CA . LEU A 1 112 ? 22.327 -14.817 -2.640 1.00 78.88 112 LEU A CA 1
ATOM 855 C C . LEU A 1 112 ? 22.737 -13.373 -2.366 1.00 78.88 112 LEU A C 1
ATOM 857 O O . LEU A 1 112 ? 22.864 -12.949 -1.218 1.00 78.88 112 LEU A O 1
ATOM 861 N N . ASN A 1 113 ? 22.862 -12.605 -3.445 1.00 78.62 113 ASN A N 1
ATOM 862 C CA . ASN A 1 113 ? 22.954 -11.154 -3.389 1.00 78.62 113 ASN A CA 1
ATOM 863 C C . ASN A 1 113 ? 21.682 -10.583 -2.748 1.00 78.62 113 ASN A C 1
ATOM 865 O O . ASN A 1 113 ? 20.578 -10.833 -3.242 1.00 78.62 113 ASN A O 1
ATOM 869 N N . ARG A 1 114 ? 21.849 -9.841 -1.649 1.00 84.31 114 ARG A N 1
ATOM 870 C CA . ARG A 1 114 ? 20.764 -9.240 -0.864 1.00 84.31 114 ARG A CA 1
ATOM 871 C C . ARG A 1 114 ? 20.627 -7.754 -1.177 1.00 84.31 114 ARG A C 1
ATOM 873 O O . ARG A 1 114 ? 21.615 -7.026 -1.156 1.00 84.31 114 ARG A O 1
ATOM 880 N N . PHE A 1 115 ? 19.401 -7.308 -1.402 1.00 84.12 115 PHE A N 1
ATOM 881 C CA . PHE A 1 115 ? 19.032 -5.911 -1.607 1.00 84.12 115 PHE A CA 1
ATOM 882 C C . PHE A 1 115 ? 18.061 -5.514 -0.507 1.00 84.12 115 PHE A C 1
ATOM 884 O O . PHE A 1 115 ? 16.939 -6.013 -0.487 1.00 84.12 115 PHE A O 1
ATOM 891 N N . ARG A 1 116 ? 18.497 -4.654 0.409 1.00 85.56 116 ARG A N 1
ATOM 892 C CA . ARG A 1 116 ? 17.761 -4.331 1.631 1.00 85.56 116 ARG A CA 1
ATOM 893 C C . ARG A 1 116 ? 17.250 -2.902 1.602 1.00 85.56 116 ARG A C 1
ATOM 895 O O . ARG A 1 116 ? 17.975 -1.985 1.232 1.00 85.56 116 ARG A O 1
ATOM 902 N N . CYS A 1 117 ? 16.023 -2.695 2.051 1.00 82.38 117 CYS A N 1
ATOM 903 C CA . CYS A 1 117 ? 15.564 -1.377 2.438 1.00 82.38 117 CYS A CA 1
ATOM 904 C C . CYS A 1 117 ? 16.182 -0.998 3.787 1.00 82.38 117 CYS A C 1
ATOM 906 O O . CYS A 1 117 ? 16.046 -1.726 4.763 1.00 82.38 117 CYS A O 1
ATOM 908 N N . GLU A 1 118 ? 16.836 0.153 3.876 1.00 82.12 118 GLU A N 1
ATOM 909 C CA . GLU A 1 118 ? 17.390 0.616 5.158 1.00 82.12 118 GLU A CA 1
ATOM 910 C C . GLU A 1 118 ? 16.317 1.203 6.087 1.00 82.12 118 GLU A C 1
ATOM 912 O O . GLU A 1 118 ? 16.523 1.297 7.292 1.00 82.12 118 GLU A O 1
ATOM 917 N N . GLN A 1 119 ? 15.156 1.563 5.533 1.00 74.62 119 GLN A N 1
ATOM 918 C CA . GLN A 1 119 ? 14.055 2.218 6.247 1.00 74.62 119 GLN A CA 1
ATOM 919 C C . GLN A 1 119 ? 12.938 1.250 6.674 1.00 74.62 119 GLN A C 1
ATOM 921 O O . GLN A 1 119 ? 12.054 1.623 7.440 1.00 74.62 119 GLN A O 1
ATOM 926 N N . CYS A 1 120 ? 12.928 0.012 6.177 1.00 80.88 120 CYS A N 1
ATOM 927 C CA . CYS A 1 120 ? 12.005 -1.027 6.634 1.00 80.88 120 CYS A CA 1
ATOM 928 C C . CYS A 1 120 ? 12.620 -2.421 6.484 1.00 80.88 120 CYS A C 1
ATOM 930 O O . CYS A 1 120 ? 13.593 -2.601 5.760 1.00 80.88 120 CYS A O 1
ATOM 932 N N . ASP A 1 121 ? 12.051 -3.421 7.157 1.00 83.31 121 ASP A N 1
ATOM 933 C CA . ASP A 1 121 ? 12.509 -4.810 7.056 1.00 83.31 121 ASP A CA 1
ATOM 934 C C . ASP A 1 121 ? 12.031 -5.451 5.746 1.00 83.31 121 ASP A C 1
ATOM 936 O O . ASP A 1 121 ? 11.113 -6.260 5.733 1.00 83.31 121 ASP A O 1
ATOM 940 N N . TYR A 1 122 ? 12.588 -4.982 4.627 1.00 84.44 122 TYR A N 1
ATOM 941 C CA . TYR A 1 122 ? 12.251 -5.449 3.289 1.00 84.44 122 TYR A CA 1
ATOM 942 C C . TYR A 1 122 ? 13.516 -5.793 2.511 1.00 84.44 122 TYR A C 1
ATOM 944 O O . TYR A 1 122 ? 14.372 -4.936 2.282 1.00 84.44 122 TYR A O 1
ATOM 952 N N . ASP A 1 123 ? 13.613 -7.035 2.066 1.00 87.94 123 ASP A N 1
ATOM 953 C CA . ASP A 1 123 ? 14.773 -7.625 1.431 1.00 87.94 123 ASP A CA 1
ATOM 954 C C . ASP A 1 123 ? 14.411 -8.387 0.165 1.00 87.94 123 ASP A C 1
ATOM 956 O O . ASP A 1 123 ? 13.500 -9.209 0.113 1.00 87.94 123 ASP A O 1
ATOM 960 N N . LEU A 1 124 ? 15.213 -8.203 -0.874 1.00 84.88 124 LEU A N 1
ATOM 961 C CA . LEU A 1 124 ? 15.085 -8.950 -2.111 1.00 84.88 124 LEU A CA 1
ATOM 962 C C . LEU A 1 124 ? 16.379 -9.645 -2.474 1.00 84.88 124 LEU A C 1
ATOM 964 O O . LEU A 1 124 ? 17.467 -9.109 -2.290 1.00 84.88 124 LEU A O 1
ATOM 968 N N . CYS A 1 125 ? 16.258 -10.841 -3.044 1.00 85.56 125 CYS A N 1
ATOM 969 C CA . CYS A 1 125 ? 17.377 -11.451 -3.744 1.00 85.56 125 CYS A CA 1
ATOM 970 C C . CYS A 1 125 ? 17.571 -10.802 -5.097 1.00 85.56 125 CYS A C 1
ATOM 972 O O . CYS A 1 125 ? 16.621 -10.271 -5.659 1.00 85.56 125 CYS A O 1
ATOM 974 N N . GLU A 1 126 ? 18.779 -10.904 -5.638 1.00 79.50 126 GLU A N 1
ATOM 975 C CA . GLU A 1 126 ? 19.113 -10.429 -6.982 1.00 79.50 126 GLU A CA 1
ATOM 976 C C . GLU A 1 126 ? 18.076 -10.806 -8.026 1.00 79.50 126 GLU A C 1
ATOM 978 O O . GLU A 1 126 ? 17.573 -9.929 -8.708 1.00 79.50 126 GLU A O 1
ATOM 983 N N . ARG A 1 127 ? 17.635 -12.066 -8.086 1.00 77.25 127 ARG A N 1
ATOM 984 C CA . ARG A 1 127 ? 16.610 -12.449 -9.067 1.00 77.25 127 ARG A CA 1
ATOM 985 C C . ARG A 1 127 ? 15.279 -11.745 -8.838 1.00 77.25 127 ARG A C 1
ATOM 987 O O . ARG A 1 127 ? 14.663 -11.298 -9.798 1.00 77.25 127 ARG A O 1
ATOM 994 N N . CYS A 1 128 ? 14.825 -11.635 -7.591 1.00 76.88 128 CYS A N 1
ATOM 995 C CA . CYS A 1 128 ? 13.606 -10.888 -7.283 1.00 76.88 128 CYS A CA 1
ATOM 996 C C . CYS A 1 128 ? 13.787 -9.406 -7.587 1.00 76.88 128 CYS A C 1
ATOM 998 O O . CYS A 1 128 ? 12.875 -8.812 -8.132 1.00 76.88 128 CYS A O 1
ATOM 1000 N N . TYR A 1 129 ? 14.949 -8.834 -7.291 1.00 75.50 129 TYR A N 1
ATOM 1001 C CA . TYR A 1 129 ? 15.304 -7.447 -7.552 1.00 75.50 129 TYR A CA 1
ATOM 1002 C C . TYR A 1 129 ? 15.418 -7.140 -9.059 1.00 75.50 129 TYR A C 1
ATOM 1004 O O . TYR A 1 129 ? 15.022 -6.080 -9.530 1.00 75.50 129 TYR A O 1
ATOM 1012 N N . GLU A 1 130 ? 15.894 -8.081 -9.859 1.00 68.69 130 GLU A N 1
ATOM 1013 C CA . GLU A 1 130 ? 16.003 -7.924 -11.310 1.00 68.69 130 GLU A CA 1
ATOM 1014 C C . GLU A 1 130 ? 14.702 -8.241 -12.049 1.00 68.69 130 GLU A C 1
ATOM 1016 O O . GLU A 1 130 ? 14.536 -7.846 -13.201 1.00 68.69 130 GLU A O 1
ATOM 1021 N N . THR A 1 131 ? 13.761 -8.933 -11.401 1.00 66.75 131 THR A N 1
ATOM 1022 C CA . THR A 1 131 ? 12.457 -9.223 -12.002 1.00 66.75 131 THR A CA 1
ATOM 1023 C C . THR A 1 131 ? 11.699 -7.907 -12.202 1.00 66.75 131 THR A C 1
ATOM 1025 O O . THR A 1 131 ? 11.594 -7.129 -11.259 1.00 66.75 131 THR A O 1
ATOM 1028 N N . PRO A 1 132 ? 11.144 -7.602 -13.382 1.00 59.03 132 PRO A N 1
ATOM 1029 C CA . PRO A 1 132 ? 10.285 -6.433 -13.542 1.00 59.03 132 PRO A CA 1
ATOM 1030 C C . PRO A 1 132 ? 9.097 -6.502 -12.574 1.00 59.03 132 PRO A C 1
ATOM 1032 O O . PRO A 1 132 ? 8.498 -7.566 -12.407 1.00 59.03 132 PRO A O 1
ATOM 1035 N N . LEU A 1 133 ? 8.761 -5.385 -11.920 1.00 62.66 133 LEU A N 1
ATOM 1036 C CA . LEU A 1 133 ? 7.582 -5.327 -11.056 1.00 62.66 133 LEU A CA 1
ATOM 1037 C C . LEU A 1 133 ? 6.345 -5.731 -11.863 1.00 62.66 133 LEU A C 1
ATOM 1039 O O . LEU A 1 133 ? 6.134 -5.236 -12.972 1.00 62.66 133 LEU A O 1
ATOM 1043 N N . ALA A 1 134 ? 5.541 -6.641 -11.311 1.00 65.56 134 ALA A N 1
ATOM 1044 C CA . ALA A 1 134 ? 4.300 -7.053 -11.949 1.00 65.56 134 ALA A CA 1
ATOM 1045 C C . ALA A 1 134 ? 3.422 -5.819 -12.203 1.00 65.56 134 ALA A C 1
ATOM 1047 O O . ALA A 1 134 ? 3.259 -4.970 -11.322 1.00 65.56 134 ALA A O 1
ATOM 1048 N N . LYS A 1 135 ? 2.865 -5.711 -13.414 1.00 79.12 135 LYS A N 1
ATOM 1049 C CA . LYS A 1 135 ? 1.943 -4.625 -13.753 1.00 79.12 135 LYS A CA 1
ATOM 1050 C C . LYS A 1 135 ? 0.693 -4.809 -12.883 1.00 79.12 135 LYS A C 1
ATOM 1052 O O . LYS A 1 135 ? 0.147 -5.917 -12.848 1.00 79.12 135 LYS A O 1
ATOM 1057 N N . PRO A 1 136 ? 0.264 -3.786 -12.131 1.00 80.00 136 PRO A N 1
ATOM 1058 C CA . PRO A 1 136 ? -0.792 -3.952 -11.151 1.00 80.00 136 PRO A CA 1
ATOM 1059 C C . PRO A 1 136 ? -2.159 -3.916 -11.834 1.00 80.00 136 PRO A C 1
ATOM 1061 O O . PRO A 1 136 ? -2.307 -3.363 -12.928 1.00 80.00 136 PRO A O 1
ATOM 1064 N N . CYS A 1 137 ? -3.188 -4.454 -11.180 1.00 83.19 137 CYS A N 1
ATOM 1065 C CA . CYS A 1 137 ? -4.569 -4.222 -11.604 1.00 83.19 137 CYS A CA 1
ATOM 1066 C C . CYS A 1 137 ? -4.978 -2.755 -11.366 1.00 83.19 137 CYS A C 1
ATOM 1068 O O . CYS A 1 137 ? -4.205 -1.960 -10.833 1.00 83.19 137 CYS A O 1
ATOM 1070 N N . ASP A 1 138 ? -6.204 -2.371 -11.735 1.00 79.12 138 ASP A N 1
ATOM 1071 C CA . ASP A 1 138 ? -6.692 -0.987 -11.557 1.00 79.12 138 ASP A CA 1
ATOM 1072 C C . ASP A 1 138 ? -6.730 -0.534 -10.092 1.00 79.12 138 ASP A C 1
ATOM 1074 O O . ASP A 1 138 ? -6.789 0.656 -9.810 1.00 79.12 138 ASP A O 1
ATOM 1078 N N . ARG A 1 139 ? -6.687 -1.484 -9.152 1.00 68.31 139 ARG A N 1
ATOM 1079 C CA . ARG A 1 139 ? -6.647 -1.225 -7.709 1.00 68.31 139 ARG A CA 1
ATOM 1080 C C . ARG A 1 139 ? -5.243 -1.336 -7.107 1.00 68.31 139 ARG A C 1
ATOM 1082 O O . ARG A 1 139 ? -5.124 -1.442 -5.895 1.00 68.31 139 ARG A O 1
ATOM 1089 N N . GLY A 1 140 ? -4.193 -1.395 -7.926 1.00 72.12 140 GLY A N 1
ATOM 1090 C CA . GLY A 1 140 ? -2.807 -1.438 -7.446 1.00 72.12 140 GLY A CA 1
ATOM 1091 C C . GLY A 1 140 ? -2.292 -2.821 -7.022 1.00 72.12 140 GLY A C 1
ATOM 1092 O O . GLY A 1 140 ? -1.096 -2.977 -6.801 1.00 72.12 140 GLY A O 1
ATOM 1093 N N . HIS A 1 141 ? -3.141 -3.851 -6.951 1.00 76.00 141 HIS A N 1
ATOM 1094 C CA . HIS A 1 141 ? -2.701 -5.196 -6.564 1.00 76.00 141 HIS A CA 1
ATOM 1095 C C . HIS A 1 141 ? -1.843 -5.861 -7.647 1.00 76.00 141 HIS A C 1
ATOM 1097 O O . HIS A 1 141 ? -2.122 -5.731 -8.842 1.00 76.00 141 HIS A O 1
ATOM 1103 N N . ALA A 1 142 ? -0.866 -6.663 -7.224 1.00 74.69 142 ALA A N 1
ATOM 1104 C CA . ALA A 1 142 ? -0.035 -7.450 -8.126 1.00 74.69 142 ALA A CA 1
ATOM 1105 C C . ALA A 1 142 ? -0.868 -8.452 -8.947 1.00 74.69 142 ALA A C 1
ATOM 1107 O O . ALA A 1 142 ? -1.796 -9.093 -8.442 1.00 74.69 142 ALA A O 1
ATOM 1108 N N . MET A 1 143 ? -0.511 -8.602 -10.223 1.00 82.44 143 MET A N 1
ATOM 1109 C CA . MET A 1 143 ? -1.091 -9.611 -11.105 1.00 82.44 143 MET A CA 1
ATOM 1110 C C . MET A 1 143 ? -0.107 -10.762 -11.306 1.00 82.44 143 MET A C 1
ATOM 1112 O O . MET A 1 143 ? 1.090 -10.556 -11.490 1.00 82.44 143 MET A O 1
ATOM 1116 N N . THR A 1 144 ? -0.624 -11.985 -11.299 1.00 82.25 144 THR A N 1
ATOM 1117 C CA . THR A 1 144 ? 0.148 -13.215 -11.479 1.00 82.25 144 THR A CA 1
ATOM 1118 C C . THR A 1 144 ? -0.147 -13.818 -12.845 1.00 82.25 144 THR A C 1
ATOM 1120 O O . THR A 1 144 ? -1.307 -13.933 -13.240 1.00 82.25 144 THR A O 1
ATOM 1123 N N . LEU A 1 145 ? 0.887 -14.250 -13.564 1.00 82.25 145 LEU A N 1
ATOM 1124 C CA . LEU A 1 145 ? 0.718 -15.036 -14.784 1.00 82.25 145 LEU A CA 1
ATOM 1125 C C . LEU A 1 145 ? 0.284 -16.464 -14.421 1.00 82.25 145 LEU A C 1
ATOM 1127 O O . LEU A 1 145 ? 1.076 -17.241 -13.896 1.00 82.25 145 LEU A O 1
ATOM 1131 N N . LEU A 1 146 ? -0.955 -16.831 -14.747 1.00 81.62 146 LEU A N 1
ATOM 1132 C CA . LEU A 1 146 ? -1.463 -18.204 -14.624 1.00 81.62 146 LEU A CA 1
ATOM 1133 C C . LEU A 1 146 ? -1.144 -19.077 -15.848 1.00 81.62 146 LEU A C 1
ATOM 1135 O O . LEU A 1 146 ? -1.444 -20.273 -15.865 1.00 81.62 146 LEU A O 1
ATOM 1139 N N . GLY A 1 147 ? -0.523 -18.495 -16.875 1.00 75.12 147 GLY A N 1
ATOM 1140 C CA . GLY A 1 147 ? -0.122 -19.204 -18.084 1.00 75.12 147 GLY A CA 1
ATOM 1141 C C . GLY A 1 147 ? -1.316 -19.638 -18.939 1.00 75.12 147 GLY A C 1
ATOM 1142 O O . GLY A 1 147 ? -2.358 -18.986 -18.948 1.00 75.12 147 GLY A O 1
ATOM 1143 N N . LEU A 1 148 ? -1.128 -20.737 -19.675 1.00 78.50 148 LEU A N 1
ATOM 1144 C CA . LEU A 1 148 ? -2.131 -21.351 -20.559 1.00 78.50 148 LEU A CA 1
ATOM 1145 C C . LEU A 1 148 ? -2.887 -22.513 -19.889 1.00 78.50 148 LEU A C 1
ATOM 1147 O O . LEU A 1 148 ? -3.819 -23.066 -20.462 1.00 78.50 148 LEU A O 1
ATOM 1151 N N . ALA A 1 149 ? -2.481 -22.906 -18.679 1.00 58.72 149 ALA A N 1
ATOM 1152 C CA . ALA A 1 149 ? -2.930 -24.140 -18.032 1.00 58.72 149 ALA A CA 1
ATOM 1153 C C . ALA A 1 149 ? -4.375 -24.084 -17.499 1.00 58.72 149 ALA A C 1
ATOM 1155 O O . ALA A 1 149 ? -4.952 -25.121 -17.181 1.00 58.72 149 ALA A O 1
ATOM 1156 N N . ARG A 1 150 ? -4.969 -22.889 -17.381 1.00 65.12 150 ARG A N 1
ATOM 1157 C CA . ARG A 1 150 ? -6.326 -22.674 -16.843 1.00 65.12 150 ARG A CA 1
ATOM 1158 C C . ARG A 1 150 ? -7.250 -22.039 -17.876 1.00 65.12 150 ARG A C 1
ATOM 1160 O O . ARG A 1 150 ? -7.799 -20.958 -17.671 1.00 65.12 150 ARG A O 1
ATOM 1167 N N . ASP A 1 151 ? -7.428 -22.742 -18.984 1.00 68.94 151 ASP A N 1
ATOM 1168 C CA . ASP A 1 151 ? -8.307 -22.351 -20.084 1.00 68.94 151 ASP A CA 1
ATOM 1169 C C . ASP A 1 151 ? -9.768 -22.761 -19.820 1.00 68.94 151 ASP A C 1
ATOM 1171 O O . ASP A 1 151 ? -10.392 -23.526 -20.550 1.00 68.94 151 ASP A O 1
ATOM 1175 N N . ASN A 1 152 ? -10.318 -22.289 -18.700 1.00 80.00 152 ASN A N 1
ATOM 1176 C CA . ASN A 1 152 ? -11.682 -22.596 -18.261 1.00 80.00 152 ASN A CA 1
ATOM 1177 C C . ASN A 1 152 ? -12.737 -21.664 -18.885 1.00 80.00 152 ASN A C 1
ATOM 1179 O O . ASN A 1 152 ? -13.829 -21.498 -18.344 1.00 80.00 152 ASN A O 1
ATOM 1183 N N . GLY A 1 153 ? -12.398 -21.032 -20.012 1.00 82.81 153 GLY A N 1
ATOM 1184 C CA . GLY A 1 153 ? -13.258 -20.065 -20.682 1.00 82.81 153 GLY A CA 1
ATOM 1185 C C . GLY A 1 153 ? -13.416 -18.743 -19.934 1.00 82.81 153 GLY A C 1
ATOM 1186 O O . GLY A 1 153 ? -14.489 -18.141 -19.996 1.00 82.81 153 GLY A O 1
ATOM 1187 N N . TRP A 1 154 ? -12.363 -18.298 -19.244 1.00 89.81 154 TRP A N 1
ATOM 1188 C CA . TRP A 1 154 ? -12.290 -16.981 -18.615 1.00 89.81 154 TRP A CA 1
ATOM 1189 C C . TRP A 1 154 ? -12.520 -15.843 -19.631 1.00 89.81 154 TRP A C 1
ATOM 1191 O O . TRP A 1 154 ? -12.561 -16.053 -20.843 1.00 89.81 154 TRP A O 1
ATOM 1201 N N . GLY A 1 155 ? -12.750 -14.630 -19.135 1.00 91.56 155 GLY A N 1
ATOM 1202 C CA . GLY A 1 155 ? -12.932 -13.441 -19.965 1.00 91.56 155 GLY A CA 1
ATOM 1203 C C . GLY A 1 155 ? -11.937 -12.367 -19.555 1.00 91.56 155 GLY A C 1
ATOM 1204 O O . GLY A 1 155 ? -11.734 -12.149 -18.368 1.00 91.56 155 GLY A O 1
ATOM 1205 N N . CYS A 1 156 ? -11.332 -11.678 -20.522 1.00 94.44 156 CYS A N 1
ATOM 1206 C CA . CYS A 1 156 ? -10.451 -10.547 -20.230 1.00 94.44 156 CYS A CA 1
ATOM 1207 C C . CYS A 1 156 ? -11.275 -9.341 -19.776 1.00 94.44 156 CYS A C 1
ATOM 1209 O O . CYS A 1 156 ? -12.101 -8.842 -20.541 1.00 94.44 156 CYS A O 1
ATOM 1211 N N . ASP A 1 157 ? -11.049 -8.831 -18.573 1.00 94.69 157 ASP A N 1
ATOM 1212 C CA . ASP A 1 157 ? -11.804 -7.717 -17.990 1.00 94.69 157 ASP A CA 1
ATOM 1213 C C . ASP A 1 157 ? -11.488 -6.366 -18.623 1.00 94.69 157 ASP A C 1
ATOM 1215 O O . ASP A 1 157 ? -12.306 -5.452 -18.566 1.00 94.69 157 ASP A O 1
ATOM 1219 N N . GLY A 1 158 ? -10.391 -6.276 -19.382 1.00 91.94 158 GLY A N 1
ATOM 1220 C CA . GLY A 1 158 ? -10.161 -5.163 -20.307 1.00 91.94 158 GLY A CA 1
ATOM 1221 C C .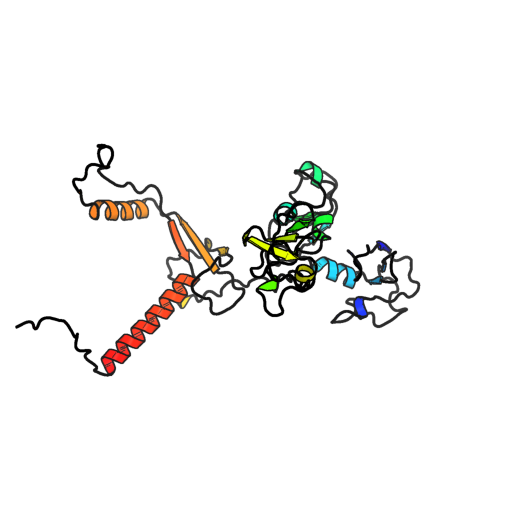 GLY A 1 158 ? -11.320 -4.938 -21.294 1.00 91.94 158 GLY A C 1
ATOM 1222 O O . GLY A 1 158 ? -11.484 -3.830 -21.785 1.00 91.94 158 GLY A O 1
ATOM 1223 N N . ARG A 1 159 ? -12.179 -5.941 -21.550 1.00 93.12 159 ARG A N 1
ATOM 1224 C CA . ARG A 1 159 ? -13.405 -5.777 -22.359 1.00 93.12 159 ARG A CA 1
ATOM 1225 C C . ARG A 1 159 ? -14.392 -4.764 -21.774 1.00 93.12 159 ARG A C 1
ATOM 1227 O O . ARG A 1 159 ? -15.133 -4.146 -22.527 1.00 93.12 159 ARG A O 1
ATOM 1234 N N . SER A 1 160 ? -14.381 -4.604 -20.453 1.00 90.50 160 SER A N 1
ATOM 1235 C CA . SER A 1 160 ? -15.251 -3.688 -19.714 1.00 90.50 160 SER A CA 1
ATOM 1236 C C . SER A 1 160 ? -14.595 -2.324 -19.472 1.00 90.50 160 SER A C 1
ATOM 1238 O O . SER A 1 160 ? -15.200 -1.461 -18.844 1.00 90.50 160 SER A O 1
ATOM 1240 N N . GLN A 1 161 ? -13.356 -2.127 -19.934 1.00 86.50 161 GLN A N 1
ATOM 1241 C CA . GLN A 1 161 ? -12.611 -0.883 -19.764 1.00 86.50 161 GLN A CA 1
ATOM 1242 C C . GLN A 1 161 ? -12.744 0.038 -20.987 1.00 86.50 161 GLN A C 1
ATOM 1244 O O . GLN A 1 161 ? -13.027 -0.430 -22.097 1.00 86.50 161 GLN A O 1
ATOM 1249 N N . PRO A 1 162 ? -12.482 1.350 -20.822 1.00 86.31 162 PRO A N 1
ATOM 1250 C CA . PRO A 1 162 ? -12.374 2.277 -21.943 1.00 86.31 162 PRO A CA 1
ATOM 1251 C C . PRO A 1 162 ? -11.370 1.781 -22.994 1.00 86.31 162 PRO A C 1
ATOM 1253 O O . PRO A 1 162 ? -10.221 1.470 -22.689 1.00 86.31 162 PRO A O 1
ATOM 1256 N N . GLY A 1 163 ? -11.809 1.692 -24.251 1.00 89.00 163 GLY A N 1
ATOM 1257 C CA . GLY A 1 163 ? -10.996 1.171 -25.357 1.00 89.00 163 GLY A CA 1
ATOM 1258 C C . GLY A 1 163 ? -10.984 -0.356 -25.499 1.00 89.00 163 GLY A C 1
ATOM 1259 O O . GLY A 1 163 ? -10.330 -0.855 -26.416 1.00 89.00 163 GLY A O 1
ATOM 1260 N N . GLY A 1 164 ? -11.713 -1.078 -24.641 1.00 93.25 164 GLY A N 1
ATOM 1261 C CA . GLY A 1 164 ? -11.977 -2.508 -24.757 1.00 93.25 164 GLY A CA 1
ATOM 1262 C C . GLY A 1 164 ? -10.747 -3.411 -24.629 1.00 93.25 164 GLY A C 1
ATOM 1263 O O . GLY A 1 164 ? -9.614 -2.987 -24.382 1.00 93.25 164 GLY A O 1
ATOM 1264 N N . CYS A 1 165 ? -10.974 -4.713 -24.817 1.00 95.31 165 CYS A N 1
ATOM 1265 C CA . CYS A 1 165 ? -9.894 -5.685 -24.803 1.00 95.31 165 CYS A CA 1
ATOM 1266 C C . CYS A 1 165 ? -9.004 -5.499 -26.039 1.00 95.31 165 CYS A C 1
ATOM 1268 O O . CYS A 1 165 ? -9.485 -5.559 -27.168 1.00 95.31 165 CYS A O 1
ATOM 1270 N N . LYS A 1 166 ? -7.687 -5.381 -25.842 1.00 93.88 166 LYS A N 1
ATOM 1271 C CA . LYS A 1 166 ? -6.702 -5.237 -26.928 1.00 93.88 166 LYS A CA 1
ATOM 1272 C C . LYS A 1 166 ? -6.585 -6.468 -27.831 1.00 93.88 166 LYS A C 1
ATOM 1274 O O . LYS A 1 166 ? -6.111 -6.350 -28.952 1.00 93.88 166 LYS A O 1
ATOM 1279 N N . ARG A 1 167 ? -7.051 -7.634 -27.372 1.00 91.00 167 ARG A N 1
ATOM 1280 C CA . ARG A 1 167 ? -7.224 -8.835 -28.207 1.00 91.00 167 ARG A CA 1
ATOM 1281 C C . ARG A 1 167 ? -8.581 -8.928 -28.907 1.00 91.00 167 ARG A C 1
ATOM 1283 O O . ARG A 1 167 ? -8.806 -9.887 -29.633 1.00 91.00 167 ARG A O 1
ATOM 1290 N N . GLY A 1 168 ? -9.495 -7.991 -28.665 1.00 92.50 168 GLY A N 1
ATOM 1291 C CA . GLY A 1 168 ? -10.860 -8.051 -29.193 1.00 92.50 168 GLY A CA 1
ATOM 1292 C C . GLY A 1 168 ? -11.762 -9.073 -28.493 1.00 92.50 168 GLY A C 1
ATOM 1293 O O . GLY A 1 168 ? -12.805 -9.426 -29.032 1.00 92.50 168 GLY A O 1
ATOM 1294 N N . ILE A 1 169 ? -11.389 -9.555 -27.301 1.00 92.56 169 ILE A N 1
ATOM 1295 C CA . ILE A 1 169 ? -12.248 -10.435 -26.496 1.00 92.56 169 ILE A CA 1
ATOM 1296 C C . ILE A 1 169 ? -13.462 -9.631 -26.025 1.00 92.56 169 ILE A C 1
ATOM 1298 O O . ILE A 1 169 ? -13.311 -8.637 -25.315 1.00 92.56 169 ILE A O 1
ATOM 1302 N N . THR A 1 170 ? -14.660 -10.075 -26.390 1.00 92.06 170 THR A N 1
ATOM 1303 C CA . THR A 1 170 ? -15.936 -9.434 -26.037 1.00 92.06 170 THR A CA 1
ATOM 1304 C C . THR A 1 170 ? -16.720 -10.210 -24.983 1.00 92.06 170 THR A C 1
ATOM 1306 O O . THR A 1 170 ? -17.630 -9.658 -24.369 1.00 92.06 170 THR A O 1
ATOM 1309 N N . GLY A 1 171 ? -16.352 -11.465 -24.709 1.00 87.31 171 GLY A N 1
ATOM 1310 C CA . GLY A 1 171 ? -17.054 -12.309 -23.743 1.00 87.31 171 GLY A CA 1
ATOM 1311 C C . GLY A 1 171 ? -16.227 -13.475 -23.205 1.00 87.31 171 GLY A C 1
ATOM 1312 O O . GLY A 1 171 ? -15.020 -13.573 -23.422 1.00 87.31 171 GLY A O 1
ATOM 1313 N N . PHE A 1 172 ? -16.898 -14.362 -22.473 1.00 88.38 172 PHE A N 1
ATOM 1314 C CA . PHE A 1 172 ? -16.310 -15.594 -21.946 1.00 88.38 172 PHE A CA 1
ATOM 1315 C C . PHE A 1 172 ? -16.070 -16.627 -23.056 1.00 88.38 172 PHE A C 1
ATOM 1317 O O . PHE A 1 172 ? -16.699 -16.575 -24.113 1.00 88.38 172 PHE A O 1
ATOM 1324 N N . ARG A 1 173 ? -15.189 -17.603 -22.794 1.00 85.75 173 ARG A N 1
ATOM 1325 C CA . ARG A 1 173 ? -14.857 -18.726 -23.704 1.00 85.75 173 ARG A CA 1
ATOM 1326 C C . ARG A 1 173 ? -14.203 -18.330 -25.035 1.00 85.75 173 ARG A C 1
ATOM 1328 O O . ARG A 1 173 ? -14.107 -19.154 -25.937 1.00 85.75 173 ARG A O 1
ATOM 1335 N N . GLN A 1 174 ? -13.700 -17.103 -25.138 1.00 88.38 174 GLN A N 1
ATOM 1336 C CA . GLN A 1 174 ? -12.941 -16.607 -26.296 1.00 88.38 174 GLN A CA 1
ATOM 1337 C C . GLN A 1 174 ? -11.424 -16.594 -26.043 1.00 88.38 174 GLN A C 1
ATOM 1339 O O . GLN A 1 174 ? -10.655 -16.089 -26.854 1.00 88.38 174 GLN A O 1
ATOM 1344 N N . THR A 1 175 ? -10.980 -17.128 -24.904 1.00 85.75 175 THR A N 1
ATOM 1345 C CA . THR A 1 175 ? -9.603 -16.998 -24.407 1.00 85.75 175 THR A CA 1
ATOM 1346 C C . THR A 1 175 ? -8.718 -18.205 -24.688 1.00 85.75 175 THR A C 1
ATOM 1348 O O . THR A 1 175 ? -7.691 -18.376 -24.026 1.00 85.75 175 THR A O 1
ATOM 1351 N N . LYS A 1 176 ? -9.112 -19.054 -25.644 1.00 86.81 176 LYS A N 1
ATOM 1352 C CA . LYS A 1 176 ? -8.425 -20.322 -25.865 1.00 86.81 176 LYS A CA 1
ATOM 1353 C C . LYS A 1 176 ? -6.971 -20.095 -26.272 1.00 86.81 176 LYS A C 1
ATOM 1355 O O . LYS A 1 176 ? -6.715 -19.411 -27.260 1.00 86.81 176 LYS A O 1
ATOM 1360 N N . GLY A 1 177 ? -6.031 -20.672 -25.524 1.00 83.81 177 GLY A N 1
ATOM 1361 C CA . GLY A 1 177 ? -4.594 -20.510 -25.785 1.00 83.81 177 GLY A CA 1
ATOM 1362 C C . GLY A 1 177 ? -4.039 -19.105 -25.509 1.00 83.81 177 GLY A C 1
ATOM 1363 O O . GLY A 1 177 ? -2.980 -18.758 -26.026 1.00 83.81 177 GLY A O 1
ATOM 1364 N N . ILE A 1 178 ? -4.726 -18.296 -24.698 1.00 86.50 178 ILE A N 1
ATOM 1365 C CA . ILE A 1 178 ? -4.287 -16.945 -24.329 1.00 86.50 178 ILE A CA 1
ATOM 1366 C C . ILE A 1 178 ? -3.748 -16.946 -22.898 1.00 86.50 178 ILE A C 1
ATOM 1368 O O . ILE A 1 178 ? -4.385 -17.471 -21.983 1.00 86.50 178 ILE A O 1
ATOM 1372 N N . HIS A 1 179 ? -2.585 -16.320 -22.690 1.00 85.62 179 HIS A N 1
ATOM 1373 C CA . HIS A 1 179 ? -2.012 -16.143 -21.357 1.00 85.62 179 HIS A CA 1
ATOM 1374 C C . HIS A 1 179 ? -2.936 -15.311 -20.465 1.00 85.62 179 HIS A C 1
ATOM 1376 O O . HIS A 1 179 ? -3.311 -14.188 -20.814 1.00 85.62 179 HIS A O 1
ATOM 1382 N N . ARG A 1 180 ? -3.273 -15.871 -19.299 1.00 88.19 180 ARG A N 1
ATOM 1383 C CA . ARG A 1 180 ? -4.107 -15.226 -18.283 1.00 88.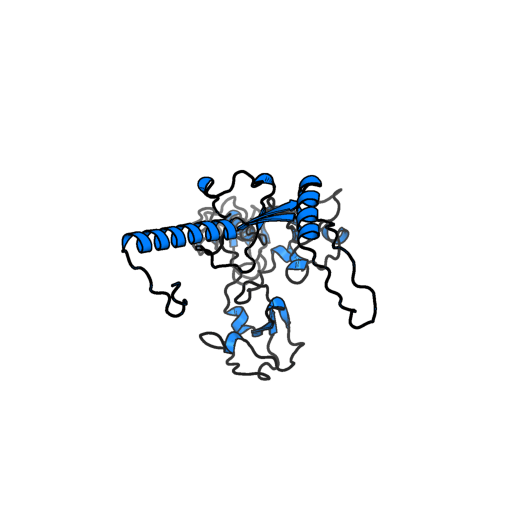19 180 ARG A CA 1
ATOM 1384 C C . ARG A 1 180 ? -3.247 -14.583 -17.205 1.00 88.19 180 ARG A C 1
ATOM 1386 O O . ARG A 1 180 ? -2.517 -15.280 -16.500 1.00 88.19 180 ARG A O 1
ATOM 1393 N N . PHE A 1 181 ? -3.389 -13.277 -17.036 1.00 90.06 181 PHE A N 1
ATOM 1394 C CA . PHE A 1 181 ? -2.841 -12.530 -15.911 1.00 90.06 181 PHE A CA 1
ATOM 1395 C C . PHE A 1 181 ? -3.960 -12.257 -14.924 1.00 90.06 181 PHE A C 1
ATOM 1397 O O . PHE A 1 181 ? -4.953 -11.639 -15.292 1.00 90.06 181 PHE A O 1
ATOM 1404 N N . ARG A 1 182 ? -3.807 -12.708 -13.683 1.00 88.88 182 ARG A N 1
ATOM 1405 C CA . ARG A 1 182 ? -4.860 -12.654 -12.674 1.00 88.88 182 ARG A CA 1
ATOM 1406 C C . ARG A 1 182 ? -4.429 -11.874 -11.446 1.00 88.88 182 ARG A C 1
ATOM 1408 O O . ARG A 1 182 ? -3.381 -12.143 -10.866 1.00 88.88 182 ARG A O 1
ATOM 1415 N N . CYS A 1 183 ? -5.276 -10.955 -11.013 1.00 88.00 183 CYS A N 1
ATOM 1416 C CA . CYS A 1 183 ? -5.249 -10.408 -9.669 1.00 88.00 183 CYS A CA 1
ATOM 1417 C C . CYS A 1 183 ? -6.177 -11.239 -8.778 1.00 88.00 183 CYS A C 1
ATOM 1419 O O . CYS A 1 183 ? -7.398 -11.169 -8.926 1.00 88.00 183 CYS A O 1
ATOM 1421 N N . GLU A 1 184 ? -5.613 -11.994 -7.835 1.00 84.94 184 GLU A N 1
ATOM 1422 C CA . GLU A 1 184 ? -6.419 -12.834 -6.937 1.00 84.94 184 GLU A CA 1
ATOM 1423 C C . GLU A 1 184 ? -7.287 -12.010 -5.977 1.00 84.94 184 GLU A C 1
ATOM 1425 O O . GLU A 1 184 ? -8.429 -12.371 -5.720 1.00 84.94 184 GLU A O 1
ATOM 1430 N N . ALA A 1 185 ? -6.799 -10.856 -5.510 1.00 74.69 185 ALA A N 1
ATOM 1431 C CA . ALA A 1 185 ? -7.535 -10.001 -4.574 1.00 74.69 185 ALA A CA 1
ATOM 1432 C C . ALA A 1 185 ? -8.809 -9.380 -5.177 1.00 74.69 185 ALA A C 1
ATOM 1434 O O . ALA A 1 185 ? -9.743 -9.045 -4.451 1.00 74.69 185 ALA A O 1
ATOM 1435 N N . CYS A 1 186 ? -8.836 -9.175 -6.496 1.00 83.31 186 CYS A N 1
ATOM 1436 C CA . CYS A 1 186 ? -9.943 -8.506 -7.184 1.00 83.31 186 CYS A CA 1
ATOM 1437 C C . CYS A 1 186 ? -10.764 -9.423 -8.080 1.00 83.31 186 CYS A C 1
ATOM 1439 O O . CYS A 1 186 ? -11.726 -8.928 -8.659 1.00 83.31 186 CYS A O 1
ATOM 1441 N N . ASP A 1 187 ? -10.371 -10.692 -8.223 1.00 89.62 187 ASP A N 1
ATOM 1442 C CA . ASP A 1 187 ? -10.920 -11.582 -9.250 1.00 89.62 187 ASP A CA 1
ATOM 1443 C C . ASP A 1 187 ? -10.866 -10.932 -10.646 1.00 89.62 187 ASP A C 1
ATOM 1445 O O . ASP A 1 187 ? -11.836 -10.938 -11.392 1.00 89.62 187 ASP A O 1
ATOM 1449 N N . PHE A 1 188 ? -9.733 -10.290 -10.956 1.00 91.88 188 PHE A N 1
ATOM 1450 C CA . PHE A 1 188 ? -9.574 -9.472 -12.160 1.00 91.88 188 PHE A CA 1
ATOM 1451 C C . PHE A 1 188 ? -8.556 -10.094 -13.110 1.00 91.88 188 PHE A C 1
ATOM 1453 O O . PHE A 1 188 ? -7.401 -10.312 -12.730 1.00 91.88 188 PHE A O 1
ATOM 1460 N N . ASP A 1 189 ? -8.972 -10.356 -14.345 1.00 93.06 189 ASP A N 1
ATOM 1461 C CA . ASP A 1 189 ? -8.216 -11.115 -15.332 1.00 93.06 189 ASP A CA 1
ATOM 1462 C C . ASP A 1 189 ? -7.938 -10.313 -16.605 1.00 93.06 189 ASP A C 1
ATOM 1464 O O . ASP A 1 189 ? -8.835 -9.760 -17.238 1.00 93.06 189 ASP A O 1
ATOM 1468 N N . LEU A 1 190 ? -6.688 -10.314 -17.058 1.00 93.12 190 LEU A N 1
ATOM 1469 C CA . LEU A 1 190 ? -6.274 -9.695 -18.314 1.00 93.12 190 LEU A CA 1
ATOM 1470 C C . LEU A 1 190 ? -5.595 -10.702 -19.238 1.00 93.12 190 LEU A C 1
ATOM 1472 O O . LEU A 1 190 ? -4.885 -11.605 -18.798 1.00 93.12 190 LEU A O 1
ATOM 1476 N N . CYS A 1 191 ? -5.790 -10.510 -20.543 1.00 92.62 191 CYS A N 1
ATOM 1477 C CA . CYS A 1 191 ? -4.917 -11.116 -21.545 1.00 92.62 191 CYS A CA 1
ATOM 1478 C C . CYS A 1 191 ? -3.554 -10.431 -21.563 1.00 92.62 191 CYS A C 1
ATOM 1480 O O . CYS A 1 191 ? -3.433 -9.283 -21.145 1.00 92.62 191 CYS A O 1
ATOM 1482 N N . ASP A 1 192 ? -2.557 -11.123 -22.100 1.00 89.00 192 ASP A N 1
ATOM 1483 C CA . ASP A 1 192 ? -1.220 -10.591 -22.368 1.00 89.00 192 ASP A CA 1
ATOM 1484 C C . ASP A 1 192 ? -1.222 -9.211 -23.035 1.00 89.00 192 ASP A C 1
ATOM 1486 O O . ASP A 1 192 ? -0.574 -8.326 -22.508 1.00 89.00 192 ASP A O 1
ATOM 1490 N N . LEU A 1 193 ? -1.987 -8.947 -24.102 1.00 90.44 193 LEU A N 1
ATOM 1491 C CA . LEU A 1 193 ? -1.968 -7.614 -24.731 1.00 90.44 193 LEU A CA 1
ATOM 1492 C C . LEU A 1 193 ? -2.543 -6.520 -23.825 1.00 90.44 193 LEU A C 1
ATOM 1494 O O . LEU A 1 193 ? -2.029 -5.404 -23.799 1.00 90.44 193 LEU A O 1
ATOM 1498 N N . CYS A 1 194 ? -3.609 -6.822 -23.079 1.00 91.00 194 CYS A N 1
ATOM 1499 C CA . CYS A 1 194 ? -4.157 -5.866 -22.119 1.00 91.00 194 CYS A CA 1
ATOM 1500 C C . CYS A 1 194 ? -3.220 -5.665 -20.934 1.00 91.00 194 CYS A C 1
ATOM 1502 O O . CYS A 1 194 ? -3.113 -4.546 -20.458 1.00 91.00 194 CYS A O 1
ATOM 1504 N N . TYR A 1 195 ? -2.565 -6.725 -20.464 1.00 88.88 195 TYR A N 1
ATOM 1505 C CA . TYR A 1 195 ? -1.561 -6.661 -19.412 1.00 88.88 195 TYR A CA 1
ATOM 1506 C C . TYR A 1 195 ? -0.350 -5.851 -19.882 1.00 88.88 195 TYR A C 1
ATOM 1508 O O . TYR A 1 195 ? 0.079 -4.938 -19.187 1.00 88.88 195 TYR A O 1
ATOM 1516 N N . GLU A 1 196 ? 0.144 -6.098 -21.096 1.00 83.06 196 GLU A N 1
ATOM 1517 C CA . GLU A 1 196 ? 1.303 -5.408 -21.651 1.00 83.06 196 GLU A CA 1
ATOM 1518 C C . GLU A 1 196 ? 1.050 -3.926 -21.912 1.00 83.06 196 GLU A C 1
ATOM 1520 O O . GLU A 1 196 ? 1.937 -3.109 -21.671 1.00 83.06 196 GLU A O 1
ATOM 1525 N N . ALA A 1 197 ? -0.166 -3.564 -22.318 1.00 85.50 197 ALA A N 1
ATOM 1526 C CA . ALA A 1 197 ? -0.561 -2.172 -22.495 1.00 85.50 197 ALA A CA 1
ATOM 1527 C C . ALA A 1 197 ? -0.597 -1.369 -21.182 1.00 85.50 197 ALA A C 1
ATOM 1529 O O . ALA A 1 197 ? -0.718 -0.145 -21.229 1.00 85.50 197 ALA A O 1
ATOM 1530 N N . ARG A 1 198 ? -0.511 -2.023 -20.015 1.00 81.81 198 ARG A N 1
ATOM 1531 C CA . ARG A 1 198 ? -0.482 -1.319 -18.731 1.00 81.81 198 ARG A CA 1
ATOM 1532 C C . ARG A 1 198 ? 0.902 -0.747 -18.449 1.00 81.81 198 ARG A C 1
ATOM 1534 O O . ARG A 1 198 ? 1.913 -1.380 -18.779 1.00 81.81 198 ARG A O 1
ATOM 1541 N N . PRO A 1 199 ? 0.962 0.408 -17.770 1.00 70.19 199 PRO A N 1
ATOM 1542 C CA . PRO A 1 199 ? 2.210 0.861 -17.193 1.00 70.19 199 PRO A CA 1
ATOM 1543 C C . PRO A 1 199 ? 2.717 -0.189 -16.195 1.00 70.19 199 PRO A C 1
ATOM 1545 O O . PRO A 1 199 ? 1.941 -0.869 -15.515 1.00 70.19 199 PRO A O 1
ATOM 1548 N N . VAL A 1 200 ? 4.042 -0.326 -16.118 1.00 61.59 200 VAL A N 1
ATOM 1549 C CA . VAL A 1 200 ? 4.686 -0.974 -14.966 1.00 61.59 200 VAL A CA 1
ATOM 1550 C C . VAL A 1 200 ? 4.196 -0.259 -13.710 1.00 61.59 200 VAL A C 1
ATOM 1552 O O . VAL A 1 200 ? 3.883 0.928 -13.788 1.00 61.59 200 VAL A O 1
ATOM 1555 N N . ALA A 1 201 ? 4.081 -0.972 -12.585 1.00 59.16 201 ALA A N 1
ATOM 1556 C CA . ALA A 1 201 ? 3.845 -0.330 -11.298 1.00 59.16 201 ALA A CA 1
ATOM 1557 C C . ALA A 1 201 ? 4.966 0.691 -11.057 1.00 59.16 201 ALA A C 1
ATOM 1559 O O . ALA A 1 201 ? 6.011 0.347 -10.505 1.00 59.16 201 ALA A O 1
ATOM 1560 N N . ASP A 1 202 ? 4.764 1.930 -11.492 1.00 50.78 202 ASP A N 1
ATOM 1561 C CA . ASP A 1 202 ? 5.474 3.054 -10.935 1.00 50.78 202 ASP A CA 1
ATOM 1562 C C . ASP A 1 202 ? 4.875 3.179 -9.545 1.00 50.78 202 ASP A C 1
ATOM 1564 O O . ASP A 1 202 ? 3.731 3.609 -9.365 1.00 50.78 202 ASP A O 1
ATOM 1568 N N . ARG A 1 203 ? 5.592 2.631 -8.561 1.00 54.62 203 ARG A N 1
ATOM 1569 C CA . ARG A 1 203 ? 5.322 2.957 -7.169 1.00 54.62 203 ARG A CA 1
ATOM 1570 C C . ARG A 1 203 ? 5.641 4.435 -7.125 1.00 54.62 203 ARG A C 1
ATOM 1572 O O . ARG A 1 203 ? 6.820 4.784 -7.062 1.00 54.62 203 ARG A O 1
ATOM 1579 N N . GLY A 1 204 ? 4.602 5.253 -7.304 1.00 49.19 204 GLY A N 1
ATOM 1580 C CA . GLY A 1 204 ? 4.698 6.701 -7.318 1.00 49.19 204 GLY A CA 1
ATOM 1581 C C . GLY A 1 204 ? 5.457 7.204 -6.089 1.00 49.19 204 GLY A C 1
ATOM 1582 O O . GLY A 1 204 ? 5.866 6.416 -5.229 1.00 49.19 204 GLY A O 1
ATOM 1583 N N . PRO A 1 205 ? 5.674 8.520 -5.970 1.00 50.19 205 PRO A N 1
ATOM 1584 C CA . PRO A 1 205 ? 6.355 9.064 -4.799 1.00 50.19 205 PRO A CA 1
ATOM 1585 C C . PRO A 1 205 ? 5.752 8.459 -3.525 1.00 50.19 205 PRO A C 1
ATOM 1587 O O . PRO A 1 205 ? 4.531 8.330 -3.437 1.00 50.19 205 PRO A O 1
ATOM 1590 N N . ALA A 1 206 ? 6.607 8.017 -2.597 1.00 55.78 206 ALA A N 1
ATOM 1591 C CA . ALA A 1 206 ? 6.171 7.362 -1.368 1.00 55.78 206 ALA A CA 1
ATOM 1592 C C . ALA A 1 206 ? 5.029 8.161 -0.723 1.00 55.78 206 ALA A C 1
ATOM 1594 O O . ALA A 1 206 ? 5.081 9.397 -0.706 1.00 55.78 206 ALA A O 1
ATOM 1595 N N . ALA A 1 207 ? 3.999 7.456 -0.245 1.00 64.62 207 ALA A N 1
ATOM 1596 C CA . ALA A 1 207 ? 2.864 8.091 0.406 1.00 64.62 207 ALA A CA 1
ATOM 1597 C C . ALA A 1 207 ? 3.372 9.000 1.529 1.00 64.62 207 ALA A C 1
ATOM 1599 O O . ALA A 1 207 ? 4.227 8.608 2.329 1.00 64.62 207 ALA A O 1
ATOM 1600 N N . LYS A 1 208 ? 2.893 10.241 1.552 1.00 73.94 208 LYS A N 1
ATOM 1601 C CA . LYS A 1 208 ? 3.364 11.222 2.530 1.00 73.94 208 LYS A CA 1
ATOM 1602 C C . LYS A 1 208 ? 2.614 11.022 3.846 1.00 73.94 208 LYS A C 1
ATOM 1604 O O . LYS A 1 208 ? 1.405 10.806 3.803 1.00 73.94 208 LYS A O 1
ATOM 1609 N N . PRO A 1 209 ? 3.272 11.124 5.011 1.00 78.25 209 PRO A N 1
ATOM 1610 C CA . PRO A 1 209 ? 2.572 11.187 6.288 1.00 78.25 209 PRO A CA 1
ATOM 1611 C C . PRO A 1 209 ? 1.543 12.319 6.297 1.00 78.25 209 PRO A C 1
ATOM 1613 O O . PRO A 1 209 ? 1.835 13.424 5.832 1.00 78.25 209 PRO A O 1
ATOM 1616 N N . MET A 1 210 ? 0.353 12.064 6.841 1.00 80.38 210 MET A N 1
ATOM 1617 C CA . MET A 1 210 ? -0.638 13.113 7.060 1.00 80.38 210 MET A CA 1
ATOM 1618 C C . MET A 1 210 ? -0.051 14.203 7.961 1.00 80.38 210 MET A C 1
ATOM 1620 O O . MET A 1 210 ? 0.535 13.927 9.013 1.00 80.38 210 MET A O 1
ATOM 1624 N N . THR A 1 211 ? -0.234 15.459 7.554 1.00 82.38 211 THR A N 1
ATOM 1625 C CA . THR A 1 211 ? 0.193 16.605 8.359 1.00 82.38 211 THR A CA 1
ATOM 1626 C C . THR A 1 211 ? -0.714 16.724 9.581 1.00 82.38 211 THR A C 1
ATOM 1628 O O . THR A 1 211 ? -1.935 16.824 9.457 1.00 82.38 211 THR A O 1
ATOM 1631 N N . VAL A 1 212 ? -0.117 16.712 10.772 1.00 80.69 212 VAL A N 1
ATOM 1632 C CA . VAL A 1 212 ? -0.843 16.894 12.032 1.00 80.69 212 VAL A CA 1
ATOM 1633 C C . VAL A 1 212 ? -1.040 18.383 12.270 1.00 80.69 212 VAL A C 1
ATOM 1635 O O . VAL A 1 212 ? -0.057 19.114 12.338 1.00 80.69 212 VAL A O 1
ATOM 1638 N N . ASN A 1 213 ? -2.287 18.831 12.425 1.00 84.00 213 ASN A N 1
ATOM 1639 C CA . ASN A 1 213 ? -2.568 20.158 12.968 1.00 84.00 213 ASN A CA 1
ATOM 1640 C C . ASN A 1 213 ? -2.693 20.051 14.502 1.00 84.00 213 ASN A C 1
ATOM 1642 O O . ASN A 1 213 ? -3.706 19.519 14.966 1.00 84.00 213 ASN A O 1
ATOM 1646 N N . PRO A 1 214 ? -1.718 20.549 15.290 1.00 82.94 214 PRO A N 1
ATOM 1647 C CA . PRO A 1 214 ? -1.734 20.425 16.748 1.00 82.94 214 PRO A CA 1
ATOM 1648 C C . PRO A 1 214 ? -2.960 21.064 17.408 1.00 82.94 214 PRO A C 1
ATOM 1650 O O . PRO A 1 214 ? -3.393 20.598 18.454 1.00 82.94 214 PRO A O 1
ATOM 1653 N N . GLU A 1 215 ? -3.557 22.088 16.791 1.00 84.50 215 GLU A N 1
ATOM 1654 C CA . GLU A 1 215 ? -4.743 22.774 17.323 1.00 84.50 215 GLU A CA 1
ATOM 1655 C C . GLU A 1 215 ? -6.001 21.897 17.292 1.00 84.50 215 GLU A C 1
ATOM 1657 O O . GLU A 1 215 ? -6.938 22.114 18.059 1.00 84.50 215 GLU A O 1
ATOM 1662 N N . LEU A 1 216 ? -6.035 20.904 16.398 1.00 83.19 216 LEU A N 1
ATOM 1663 C CA . LEU A 1 216 ? -7.164 19.988 16.265 1.00 83.19 216 LEU A CA 1
ATOM 1664 C C . LEU A 1 216 ? -6.993 18.730 17.115 1.00 83.19 216 LEU A C 1
ATOM 1666 O O . LEU A 1 216 ? -7.985 18.053 17.370 1.00 83.19 216 LEU A O 1
ATOM 1670 N N . VAL A 1 217 ? -5.776 18.392 17.546 1.00 86.38 217 VAL A N 1
ATOM 1671 C CA . VAL A 1 217 ? -5.509 17.143 18.269 1.00 86.38 217 VAL A CA 1
ATOM 1672 C C . VAL A 1 217 ? -5.827 17.307 19.758 1.00 86.38 217 VAL A C 1
ATOM 1674 O O . VAL A 1 217 ? -5.321 18.230 20.395 1.00 86.38 217 VAL A O 1
ATOM 1677 N N . PRO A 1 218 ? -6.636 16.419 20.363 1.00 89.50 218 PRO A N 1
ATOM 1678 C CA . PRO A 1 218 ? -6.905 16.493 21.791 1.00 89.50 218 PRO A CA 1
ATOM 1679 C C . PRO A 1 218 ? -5.641 16.217 22.609 1.00 89.50 218 PRO A C 1
ATOM 1681 O O . PRO A 1 218 ? -4.946 15.237 22.365 1.00 89.50 218 PRO A O 1
ATOM 1684 N N . GLY A 1 219 ? -5.386 17.016 23.647 1.00 89.56 219 GLY A N 1
ATOM 1685 C CA . GLY A 1 219 ? -4.163 16.899 24.458 1.00 89.56 219 GLY A CA 1
ATOM 1686 C C . GLY A 1 219 ? -3.998 15.583 25.234 1.00 89.56 219 GLY A C 1
ATOM 1687 O O . GLY A 1 219 ? -2.927 15.324 25.763 1.00 89.56 219 GLY A O 1
ATOM 1688 N N . TYR A 1 220 ? -5.039 14.748 25.311 1.00 88.31 220 TYR A N 1
ATOM 1689 C CA . TYR A 1 220 ? -4.977 13.408 25.910 1.00 88.31 220 TYR A CA 1
ATOM 1690 C C . TYR A 1 220 ? -4.601 12.305 24.904 1.00 88.31 220 TYR A C 1
ATOM 1692 O O . TYR A 1 220 ? -4.638 11.118 25.248 1.00 88.31 220 TYR A O 1
ATOM 1700 N N . TRP A 1 221 ? -4.340 12.666 23.644 1.00 91.62 221 TRP A N 1
ATOM 1701 C CA . TRP A 1 221 ? -3.837 11.732 22.644 1.00 91.62 221 TRP A CA 1
ATOM 1702 C C . TRP A 1 221 ? -2.364 11.460 22.885 1.00 91.62 221 TRP A C 1
ATOM 1704 O O . TRP A 1 221 ? -1.593 12.345 23.246 1.00 91.62 221 TRP A O 1
ATOM 1714 N N . ASP A 1 222 ? -2.001 10.208 22.669 1.00 90.94 222 ASP A N 1
ATOM 1715 C CA . ASP A 1 222 ? -0.643 9.737 22.841 1.00 90.94 222 ASP A CA 1
ATOM 1716 C C . ASP A 1 222 ? -0.022 9.663 21.450 1.00 90.94 222 ASP A C 1
ATOM 1718 O O . ASP A 1 222 ? -0.234 8.715 20.695 1.00 90.94 222 ASP A O 1
ATOM 1722 N N . MET A 1 223 ? 0.683 10.732 21.091 1.00 88.88 223 MET A N 1
ATOM 1723 C CA . MET A 1 223 ? 1.292 10.864 19.771 1.00 88.88 223 MET A CA 1
ATOM 1724 C C . MET A 1 223 ? 2.459 9.893 19.570 1.00 88.88 223 MET A C 1
ATOM 1726 O O . MET A 1 223 ? 2.812 9.626 18.424 1.00 88.88 223 MET A O 1
ATOM 1730 N N . GLU A 1 224 ? 3.043 9.359 20.648 1.00 89.12 224 GLU A N 1
ATOM 1731 C CA . GLU A 1 224 ? 4.180 8.437 20.577 1.00 89.12 224 GLU A CA 1
ATOM 1732 C C . GLU A 1 224 ? 3.757 7.055 20.072 1.00 89.12 224 GLU A C 1
ATOM 1734 O O . GLU A 1 224 ? 4.531 6.382 19.396 1.00 89.12 224 GLU A O 1
ATOM 1739 N N . VAL A 1 225 ? 2.508 6.652 20.330 1.00 89.75 225 VAL A N 1
ATOM 1740 C CA . VAL A 1 225 ? 1.958 5.375 19.845 1.00 89.75 225 VAL A CA 1
ATOM 1741 C C . VAL A 1 225 ? 1.340 5.457 18.446 1.00 89.75 225 VAL A C 1
ATOM 1743 O O . VAL A 1 225 ? 0.778 4.469 17.968 1.00 89.75 225 VAL A O 1
ATOM 1746 N N . MET A 1 226 ? 1.334 6.636 17.815 1.00 89.44 226 MET A N 1
ATOM 1747 C CA . MET A 1 226 ? 0.707 6.811 16.507 1.00 89.44 226 MET A CA 1
ATOM 1748 C C . MET A 1 226 ? 1.653 6.395 15.382 1.00 89.44 226 MET A C 1
ATOM 1750 O O . MET A 1 226 ? 2.727 6.967 15.204 1.00 89.44 226 MET A O 1
ATOM 1754 N N . GLU A 1 227 ? 1.199 5.462 14.556 1.00 87.31 227 GLU A N 1
ATOM 1755 C CA . GLU A 1 227 ? 1.922 4.974 13.386 1.00 87.31 227 GLU A CA 1
ATOM 1756 C C . GLU A 1 227 ? 1.310 5.525 12.094 1.00 87.31 227 GLU A C 1
ATOM 1758 O O . GLU A 1 227 ? 0.097 5.742 12.000 1.00 87.31 227 GLU A O 1
ATOM 1763 N N . ASP A 1 228 ? 2.156 5.733 11.084 1.00 84.94 228 ASP A N 1
ATOM 1764 C CA . ASP A 1 228 ? 1.714 6.051 9.729 1.00 84.94 228 ASP A CA 1
ATOM 1765 C C . ASP A 1 228 ? 1.261 4.764 9.027 1.00 84.94 228 ASP A C 1
ATOM 1767 O O . ASP A 1 228 ? 2.069 3.882 8.717 1.00 84.94 228 ASP A O 1
ATOM 1771 N N . ILE A 1 229 ? -0.043 4.655 8.775 1.00 81.38 229 ILE A N 1
ATOM 1772 C CA . ILE A 1 229 ? -0.668 3.485 8.157 1.00 81.38 229 ILE A CA 1
ATOM 1773 C C . ILE A 1 229 ? -1.282 3.819 6.798 1.00 81.38 229 ILE A C 1
ATOM 1775 O O . ILE A 1 229 ? -1.790 4.919 6.560 1.00 81.38 229 ILE A O 1
ATOM 1779 N N . GLU A 1 230 ? -1.267 2.837 5.896 1.00 72.69 230 GLU A N 1
ATOM 1780 C CA . GLU A 1 230 ? -1.964 2.944 4.617 1.00 72.69 230 GLU A CA 1
ATOM 1781 C C . GLU A 1 230 ? -3.477 3.024 4.830 1.00 72.69 230 GLU A C 1
ATOM 1783 O O . GLU A 1 230 ? -4.070 2.299 5.636 1.00 72.69 230 GLU A O 1
ATOM 1788 N N . MET A 1 231 ? -4.122 3.904 4.071 1.00 67.44 231 MET A N 1
ATOM 1789 C CA . MET A 1 231 ? -5.566 4.063 4.135 1.00 67.44 231 MET A CA 1
ATOM 1790 C C . MET A 1 231 ? -6.269 2.906 3.421 1.00 67.44 231 MET A C 1
ATOM 1792 O O . MET A 1 231 ? -6.376 2.867 2.196 1.00 67.44 231 MET A O 1
ATOM 1796 N N . LEU A 1 232 ? -6.828 1.980 4.192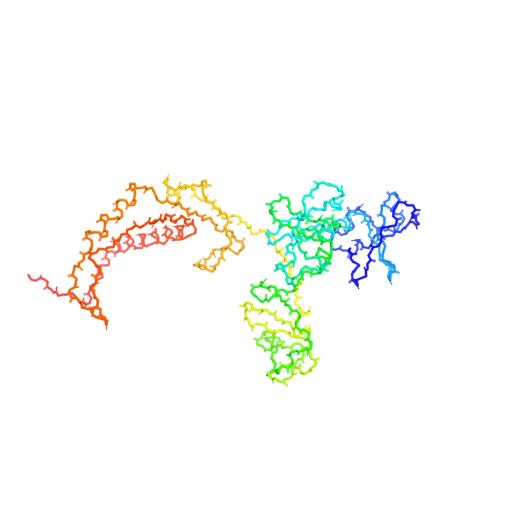 1.00 56.22 232 LEU A N 1
ATOM 1797 C CA . LEU A 1 232 ? -7.711 0.936 3.678 1.00 56.22 232 LEU A CA 1
ATOM 1798 C C . LEU A 1 232 ? -9.160 1.451 3.677 1.00 56.22 232 LEU A C 1
ATOM 1800 O O . LEU A 1 232 ? -9.879 1.213 4.634 1.00 56.22 232 LEU A O 1
ATOM 1804 N N . LYS A 1 233 ? -9.574 2.158 2.609 1.00 52.38 233 LYS A N 1
ATOM 1805 C CA . LYS A 1 233 ? -10.934 2.720 2.380 1.00 52.38 233 LYS A CA 1
ATOM 1806 C C . LYS A 1 233 ? -11.550 3.475 3.582 1.00 52.38 233 LYS A C 1
ATOM 1808 O O . LYS A 1 233 ? -12.066 2.869 4.513 1.00 52.38 233 LYS A O 1
ATOM 1813 N N . GLY A 1 234 ? -11.638 4.802 3.487 1.00 52.97 234 GLY A N 1
ATOM 1814 C CA . GLY A 1 234 ? -12.304 5.667 4.472 1.00 52.97 234 GLY A CA 1
ATOM 1815 C C . GLY A 1 234 ? -13.183 6.739 3.825 1.00 52.97 234 GLY A C 1
ATOM 1816 O O . GLY A 1 234 ? -13.343 6.764 2.602 1.00 52.97 234 GLY A O 1
ATOM 1817 N N . LEU A 1 235 ? -13.758 7.614 4.653 1.00 50.47 235 LEU A N 1
ATOM 1818 C CA . LEU A 1 235 ? -14.344 8.879 4.201 1.00 50.47 235 LEU A CA 1
ATOM 1819 C C . LEU A 1 235 ? -13.262 9.648 3.415 1.00 50.47 235 LEU A C 1
ATOM 1821 O O . LEU A 1 235 ? -12.080 9.560 3.734 1.00 50.47 235 LEU A O 1
ATOM 1825 N N . ALA A 1 236 ? -13.635 10.231 2.277 1.00 50.91 236 ALA A N 1
ATOM 1826 C CA . ALA A 1 236 ? -12.682 10.593 1.230 1.00 50.91 236 ALA A CA 1
ATOM 1827 C C . ALA A 1 236 ? -11.646 11.631 1.716 1.00 50.91 236 ALA A C 1
ATOM 1829 O O . ALA A 1 236 ? -12.049 12.732 2.098 1.00 50.91 236 ALA A O 1
ATOM 1830 N N . PRO A 1 237 ? -10.336 11.326 1.675 1.00 52.69 237 PRO A N 1
ATOM 1831 C CA . PRO A 1 237 ? -9.307 12.316 1.958 1.00 52.69 237 PRO A CA 1
ATOM 1832 C C . PRO A 1 237 ? -9.307 13.399 0.871 1.00 52.69 237 PRO A C 1
ATOM 1834 O O . PRO A 1 237 ? -9.643 13.143 -0.285 1.00 52.69 237 PRO A O 1
ATOM 1837 N N . GLU A 1 238 ? -8.904 14.611 1.247 1.00 55.47 238 GLU A N 1
ATOM 1838 C CA . GLU A 1 238 ? -8.746 15.742 0.319 1.00 55.47 238 GLU A CA 1
ATOM 1839 C C . GLU A 1 238 ? -7.559 15.544 -0.646 1.00 55.47 238 GLU A C 1
ATOM 1841 O O . GLU A 1 238 ? -7.532 16.159 -1.709 1.00 55.47 238 GLU A O 1
ATOM 1846 N N . GLU A 1 239 ? -6.608 14.661 -0.308 1.00 58.88 239 GLU A N 1
ATOM 1847 C CA . GLU A 1 239 ? -5.385 14.404 -1.076 1.00 58.88 239 GLU A CA 1
ATOM 1848 C C . GLU A 1 239 ? -5.178 12.901 -1.339 1.00 58.88 239 GLU A C 1
ATOM 1850 O O . GLU A 1 239 ? -5.255 12.066 -0.432 1.00 58.88 239 GLU A O 1
ATOM 1855 N N . GLU A 1 240 ? -4.887 12.547 -2.595 1.00 58.72 240 GLU A N 1
ATOM 1856 C CA . GLU A 1 240 ? -4.437 11.202 -2.966 1.00 58.72 240 GLU A CA 1
ATOM 1857 C C . GLU A 1 240 ? -3.018 10.952 -2.418 1.00 58.72 240 GLU A C 1
ATOM 1859 O O . GLU A 1 240 ? -2.178 11.851 -2.422 1.00 58.72 240 GLU A O 1
ATOM 1864 N N . ASN A 1 241 ? -2.722 9.711 -2.002 1.00 62.59 241 ASN A N 1
ATOM 1865 C CA . ASN A 1 241 ? -1.378 9.261 -1.596 1.00 62.59 241 ASN A CA 1
ATOM 1866 C C . ASN A 1 241 ? -0.855 9.801 -0.238 1.00 62.59 241 ASN A C 1
ATOM 1868 O O . ASN A 1 241 ? 0.323 10.147 -0.097 1.00 62.59 241 ASN A O 1
ATOM 1872 N N . VAL A 1 242 ? -1.726 9.833 0.779 1.00 70.31 242 VAL A N 1
ATOM 1873 C CA . VAL A 1 242 ? -1.400 10.231 2.163 1.00 70.31 242 VAL A CA 1
ATOM 1874 C C . VAL A 1 242 ? -1.550 9.043 3.133 1.00 70.31 242 VAL A C 1
ATOM 1876 O O . VAL A 1 242 ? -2.509 8.280 3.034 1.00 70.31 242 VAL A O 1
ATOM 1879 N N . LEU A 1 243 ? -0.609 8.869 4.069 1.00 78.12 243 LEU A N 1
ATOM 1880 C CA . LEU A 1 243 ? -0.687 7.897 5.172 1.00 78.12 243 LEU A CA 1
ATOM 1881 C C . LEU A 1 243 ? -1.477 8.493 6.341 1.00 78.12 243 LEU A C 1
ATOM 1883 O O . LEU A 1 243 ? -1.211 9.623 6.746 1.00 78.12 243 LEU A O 1
ATOM 1887 N N . ASN A 1 244 ? -2.407 7.736 6.921 1.00 86.00 244 ASN A N 1
ATOM 1888 C CA . ASN A 1 244 ? -3.145 8.168 8.110 1.00 86.00 244 ASN A CA 1
ATOM 1889 C C . ASN A 1 244 ? -2.313 7.923 9.376 1.00 86.00 244 ASN A C 1
ATOM 1891 O O . ASN A 1 244 ? -1.604 6.924 9.457 1.00 86.00 244 ASN A O 1
ATOM 1895 N N . LYS A 1 245 ? -2.466 8.776 10.394 1.00 88.69 245 LYS A N 1
ATOM 1896 C CA . LYS A 1 245 ? -1.924 8.517 11.731 1.00 88.69 245 LYS A CA 1
ATOM 1897 C C . LYS A 1 245 ? -2.928 7.758 12.582 1.00 88.69 245 LYS A C 1
ATOM 1899 O O . LYS A 1 245 ? -4.033 8.247 12.850 1.00 88.69 245 LYS A O 1
ATOM 1904 N N . PHE A 1 246 ? -2.523 6.578 13.034 1.00 91.44 246 PHE A N 1
ATOM 1905 C CA . PHE A 1 246 ? -3.361 5.674 13.806 1.00 91.44 246 PHE A CA 1
ATOM 1906 C C . PHE A 1 246 ? -2.625 5.152 15.038 1.00 91.44 246 PHE A C 1
ATOM 1908 O O . PHE A 1 246 ? -1.520 4.637 14.932 1.00 91.44 246 PHE A O 1
ATOM 1915 N N . GLY A 1 247 ? -3.261 5.254 16.202 1.00 92.25 247 GLY A N 1
ATOM 1916 C CA . GLY A 1 247 ? -2.768 4.713 17.464 1.00 92.25 247 GLY A CA 1
ATOM 1917 C C . GLY A 1 247 ? -3.796 3.785 18.105 1.00 92.25 247 GLY A C 1
ATOM 1918 O O . GLY A 1 247 ? -4.999 4.069 18.111 1.00 92.25 247 GLY A O 1
ATOM 1919 N N . LYS A 1 248 ? -3.322 2.677 18.676 1.00 93.88 248 LYS A N 1
ATOM 1920 C CA . LYS A 1 248 ? -4.128 1.746 19.474 1.00 93.88 248 LYS A CA 1
ATOM 1921 C C . LYS A 1 248 ? -3.514 1.640 20.866 1.00 93.88 248 LYS A C 1
ATOM 1923 O O . LYS A 1 248 ? -2.500 0.978 21.040 1.00 93.88 248 LYS A O 1
ATOM 1928 N N . VAL A 1 249 ? -4.160 2.259 21.850 1.00 93.75 249 VAL A N 1
ATOM 1929 C CA . VAL A 1 249 ? -3.697 2.269 23.246 1.00 93.75 249 VAL A CA 1
ATOM 1930 C C . VAL A 1 249 ? -4.566 1.333 24.067 1.00 93.75 249 VAL A C 1
ATOM 1932 O O . VAL A 1 249 ? -5.790 1.444 24.037 1.00 93.75 249 VAL A O 1
ATOM 1935 N N . GLU A 1 250 ? -3.960 0.395 24.783 1.00 94.94 250 GLU A N 1
ATOM 1936 C CA . GLU A 1 250 ? -4.686 -0.447 25.734 1.00 94.94 250 GLU A CA 1
ATOM 1937 C C . GLU A 1 250 ? -5.116 0.371 26.952 1.00 94.94 250 GLU A C 1
ATOM 1939 O O . GLU A 1 250 ? -4.364 1.210 27.444 1.00 94.94 250 GLU A O 1
ATOM 1944 N N . LEU A 1 251 ? -6.352 0.169 27.409 1.00 94.69 251 LEU A N 1
ATOM 1945 C CA . LEU A 1 251 ? -6.861 0.890 28.570 1.00 94.69 251 LEU A CA 1
ATOM 1946 C C . LEU A 1 251 ? -6.257 0.350 29.865 1.00 94.69 251 LEU A C 1
ATOM 1948 O O . LEU A 1 251 ? -6.094 -0.856 30.042 1.00 94.69 251 LEU A O 1
ATOM 1952 N N . THR A 1 252 ? -5.994 1.259 30.796 1.00 95.38 252 THR A N 1
ATOM 1953 C CA . THR A 1 252 ? -5.542 0.932 32.151 1.00 95.38 252 THR A CA 1
ATOM 1954 C C . THR A 1 252 ? -6.635 0.217 32.950 1.00 95.38 252 THR A C 1
ATOM 1956 O O . THR A 1 252 ? -7.826 0.335 32.657 1.00 95.38 252 THR A O 1
ATOM 1959 N N . GLU A 1 253 ? -6.261 -0.481 34.027 1.00 95.81 253 GLU A N 1
ATOM 1960 C CA . GLU A 1 253 ? -7.225 -1.171 34.902 1.00 95.81 253 GLU A CA 1
ATOM 1961 C C . GLU A 1 253 ? -8.298 -0.228 35.476 1.00 95.81 253 GLU A C 1
ATOM 1963 O O . GLU A 1 253 ? -9.465 -0.604 35.588 1.00 95.81 253 GLU A O 1
ATOM 1968 N N . SER A 1 254 ? -7.927 1.020 35.780 1.00 96.00 254 SER A N 1
ATOM 1969 C CA . SER A 1 254 ? -8.853 2.054 36.265 1.00 96.00 254 SER A CA 1
ATOM 1970 C C . SER A 1 254 ? -9.888 2.456 35.203 1.00 96.00 254 SER A C 1
ATOM 1972 O O . SER A 1 254 ? -11.088 2.572 35.479 1.00 96.00 254 SER A O 1
ATOM 1974 N N . GLU A 1 255 ? -9.454 2.608 33.951 1.00 94.94 255 GLU A N 1
ATOM 1975 C CA . GLU A 1 255 ? -10.351 2.881 32.824 1.00 94.94 255 GLU A CA 1
ATOM 1976 C C . GLU A 1 255 ? -11.259 1.678 32.531 1.00 94.94 255 GLU A C 1
ATOM 1978 O O . GLU A 1 255 ? -12.458 1.852 32.309 1.00 94.94 255 GLU A O 1
ATOM 1983 N N . LEU A 1 256 ? -10.728 0.451 32.597 1.00 96.56 256 LEU A N 1
ATOM 1984 C CA . LEU A 1 256 ? -11.523 -0.773 32.459 1.00 96.56 256 LEU A CA 1
ATOM 1985 C C . LEU A 1 256 ? -12.596 -0.879 33.545 1.00 96.56 256 LEU A C 1
ATOM 1987 O O . LEU A 1 256 ? -13.740 -1.214 33.235 1.00 96.56 256 LEU A O 1
ATOM 1991 N N . ALA A 1 257 ? -12.262 -0.545 34.794 1.00 96.31 257 ALA A N 1
ATOM 1992 C CA . ALA A 1 257 ? -13.224 -0.503 35.890 1.00 96.31 257 ALA A CA 1
ATOM 1993 C C . ALA A 1 257 ? -14.338 0.525 35.629 1.00 96.31 257 ALA A C 1
ATOM 1995 O O . ALA A 1 257 ? -15.512 0.241 35.866 1.00 96.31 257 ALA A O 1
ATOM 1996 N N . SER A 1 258 ? -13.992 1.686 35.069 1.00 96.25 258 SER A N 1
ATOM 1997 C CA . SER A 1 258 ? -14.966 2.718 34.692 1.00 96.25 258 SER A CA 1
ATOM 1998 C C . SER A 1 258 ? -15.913 2.237 33.585 1.00 96.25 258 SER A C 1
ATOM 2000 O O . SER A 1 258 ? -17.123 2.440 33.666 1.00 96.25 258 SER A O 1
ATOM 2002 N N . ILE A 1 259 ? -15.400 1.530 32.572 1.00 95.38 259 ILE A N 1
ATOM 2003 C CA . ILE A 1 259 ? -16.243 0.924 31.528 1.00 95.38 259 ILE A CA 1
ATOM 2004 C C . ILE A 1 259 ? -17.122 -0.183 32.114 1.00 95.38 259 ILE A C 1
ATOM 2006 O O . ILE A 1 259 ? -18.307 -0.250 31.790 1.00 95.38 259 ILE A O 1
ATOM 2010 N N . GLN A 1 260 ? -16.587 -1.023 33.002 1.00 96.31 260 GLN A N 1
ATOM 2011 C CA . GLN A 1 260 ? -17.368 -2.067 33.666 1.00 96.31 260 GLN A CA 1
ATOM 2012 C C . GLN A 1 260 ? -18.566 -1.472 34.418 1.00 96.31 260 GLN A C 1
ATOM 2014 O O . GLN A 1 260 ? -19.672 -1.989 34.284 1.00 96.31 260 GLN A O 1
ATOM 2019 N N . GLN A 1 261 ? -18.387 -0.345 35.117 1.00 96.00 261 GLN A N 1
ATOM 2020 C CA . GLN A 1 261 ? -19.489 0.357 35.785 1.00 96.00 261 GLN A CA 1
ATOM 2021 C C . GLN A 1 261 ? -20.590 0.788 34.805 1.00 96.00 261 GLN A C 1
ATOM 2023 O O . GLN A 1 261 ? -21.771 0.667 35.125 1.00 96.00 261 GLN A O 1
ATOM 2028 N N . ILE A 1 262 ? -20.234 1.238 33.596 1.00 94.81 262 ILE A N 1
ATOM 2029 C CA . ILE A 1 262 ? -21.212 1.589 32.551 1.00 94.81 262 ILE A CA 1
ATOM 2030 C C . ILE A 1 262 ? -21.979 0.343 32.086 1.00 94.81 262 ILE A C 1
ATOM 2032 O O . ILE A 1 262 ? -23.200 0.392 31.913 1.00 94.81 262 ILE A O 1
ATOM 2036 N N . PHE A 1 263 ? -21.292 -0.784 31.893 1.00 93.12 263 PHE A N 1
ATOM 2037 C CA . PHE A 1 263 ? -21.926 -2.047 31.503 1.00 93.12 263 PHE A CA 1
ATOM 2038 C C . PHE A 1 263 ? -22.875 -2.553 32.592 1.00 93.12 263 PHE A C 1
ATOM 2040 O O . PHE A 1 263 ? -24.008 -2.921 32.290 1.00 93.12 263 PHE A O 1
ATOM 2047 N N . ASP A 1 264 ? -22.455 -2.497 33.854 1.00 93.00 264 ASP A N 1
ATOM 2048 C CA . ASP A 1 264 ? -23.277 -2.912 34.990 1.00 93.00 264 ASP A CA 1
ATOM 2049 C C . ASP A 1 264 ? -24.503 -2.002 35.158 1.00 93.00 264 ASP A C 1
ATOM 2051 O O . ASP A 1 264 ? -25.615 -2.494 35.351 1.00 93.00 264 ASP A O 1
ATOM 2055 N N . ALA A 1 265 ? -24.333 -0.683 35.009 1.00 92.56 265 ALA A N 1
ATOM 2056 C CA . ALA A 1 265 ? -25.422 0.288 35.116 1.00 92.56 265 ALA A CA 1
ATOM 2057 C C . ALA A 1 265 ? -26.417 0.215 33.944 1.00 92.56 265 ALA A C 1
ATOM 2059 O O . ALA A 1 265 ? -27.610 0.468 34.118 1.00 92.56 265 ALA A O 1
ATOM 2060 N N . SER A 1 266 ? -25.944 -0.122 32.740 1.00 90.12 266 SER A N 1
ATOM 2061 C CA . SER A 1 266 ? -26.790 -0.261 31.546 1.00 90.12 266 SER A CA 1
ATOM 2062 C C . SER A 1 266 ? -27.449 -1.637 31.424 1.00 90.12 266 SER A C 1
ATOM 2064 O O . SER A 1 266 ? -28.397 -1.799 30.647 1.00 90.12 266 SER A O 1
ATOM 2066 N N . HIS A 1 267 ? -26.993 -2.627 32.196 1.00 86.50 267 HIS A N 1
ATOM 2067 C CA . HIS A 1 267 ? -27.533 -3.974 32.155 1.00 86.50 267 HIS A CA 1
ATOM 2068 C C . HIS A 1 267 ? -28.974 -4.018 32.683 1.00 86.50 267 HIS A C 1
ATOM 2070 O O . HIS A 1 267 ? -29.256 -3.818 33.864 1.00 86.50 267 HIS A O 1
ATOM 2076 N N . LYS A 1 268 ? -29.909 -4.352 31.789 1.00 83.81 268 LYS A N 1
ATOM 2077 C CA . LYS A 1 268 ? -31.309 -4.616 32.126 1.00 83.81 268 LYS A CA 1
ATOM 2078 C C . LYS A 1 268 ? -31.569 -6.109 32.032 1.00 83.81 268 LYS A C 1
ATOM 2080 O O . LYS A 1 268 ? -31.443 -6.699 30.961 1.00 83.81 268 LYS A O 1
ATOM 2085 N N . LYS A 1 269 ? -31.982 -6.717 33.145 1.00 78.56 269 LYS A N 1
ATOM 2086 C CA . LYS A 1 269 ? -32.354 -8.132 33.170 1.00 78.56 269 LYS A CA 1
ATOM 2087 C C . LYS A 1 269 ? -33.638 -8.334 32.367 1.00 78.56 269 LYS A C 1
ATOM 2089 O O . LYS A 1 269 ? -34.724 -7.998 32.830 1.00 78.56 269 LYS A O 1
ATOM 2094 N N . VAL A 1 270 ? -33.516 -8.892 31.169 1.00 76.06 270 VAL A N 1
ATOM 2095 C CA . VAL A 1 270 ? -34.668 -9.291 30.357 1.00 76.06 270 VAL A CA 1
ATOM 2096 C C . VAL A 1 270 ? -34.903 -10.780 30.574 1.00 76.06 270 VAL A C 1
ATOM 2098 O O . VAL A 1 270 ? -34.020 -11.596 30.313 1.00 76.06 270 VAL A O 1
ATOM 2101 N N . TYR A 1 271 ? -36.091 -11.146 31.061 1.00 64.75 271 TYR A N 1
ATOM 2102 C CA . TYR A 1 271 ? -36.450 -12.546 31.272 1.00 64.75 271 TYR A CA 1
ATOM 2103 C C . TYR A 1 271 ? -36.717 -13.215 29.921 1.00 64.75 271 TYR A C 1
ATOM 2105 O O . TYR A 1 271 ? -37.836 -13.249 29.418 1.00 64.75 271 TYR A O 1
ATOM 2113 N N . THR A 1 272 ? -35.652 -13.715 29.309 1.00 66.81 272 THR A N 1
ATOM 2114 C CA . THR A 1 272 ? -35.695 -14.490 28.071 1.00 66.81 272 THR A CA 1
ATOM 2115 C C . THR A 1 272 ? -34.990 -15.810 28.328 1.00 66.81 272 THR A C 1
ATOM 2117 O O . THR A 1 272 ? -33.909 -15.851 28.912 1.00 66.81 272 THR A O 1
ATOM 2120 N N . ARG A 1 273 ? -35.629 -16.916 27.946 1.00 62.59 273 ARG A N 1
ATOM 2121 C CA . ARG A 1 273 ? -34.918 -18.181 27.769 1.00 62.59 273 ARG A CA 1
ATOM 2122 C C . ARG A 1 273 ? -34.194 -18.088 26.437 1.00 62.59 273 ARG A C 1
ATOM 2124 O O . ARG A 1 273 ? -34.780 -17.611 25.463 1.00 62.59 273 ARG A O 1
ATOM 2131 N N . ASP A 1 274 ? -32.941 -18.524 26.383 1.00 70.50 274 ASP A N 1
ATOM 2132 C CA . ASP A 1 274 ? -32.302 -18.690 25.085 1.00 70.50 274 ASP A CA 1
ATOM 2133 C C . ASP A 1 274 ? -33.068 -19.758 24.268 1.00 70.50 274 ASP A C 1
ATOM 2135 O O . ASP A 1 274 ? -33.887 -20.523 24.793 1.00 70.50 274 ASP A O 1
ATOM 2139 N N . ARG A 1 275 ? -32.805 -19.848 22.962 1.00 69.31 275 ARG A N 1
ATOM 2140 C CA . ARG A 1 275 ? -33.453 -20.854 22.097 1.00 69.31 275 ARG A CA 1
ATOM 2141 C C . ARG A 1 275 ? -33.149 -22.311 22.488 1.00 69.31 275 ARG A C 1
ATOM 2143 O O . ARG A 1 275 ? -33.746 -23.212 21.910 1.00 69.31 275 ARG A O 1
ATOM 2150 N N . LYS A 1 276 ? -32.224 -22.553 23.421 1.00 79.94 276 LYS A N 1
ATOM 2151 C CA . LYS A 1 276 ? -31.769 -23.876 23.867 1.00 79.94 276 LYS A CA 1
ATOM 2152 C C . LYS A 1 276 ? -32.167 -24.190 25.320 1.00 79.94 276 LYS A C 1
ATOM 2154 O O . LYS A 1 276 ? -31.776 -25.232 25.835 1.00 79.94 276 LYS A O 1
ATOM 2159 N N . GLY A 1 277 ? -32.945 -23.326 25.977 1.00 77.44 277 GLY A N 1
ATOM 2160 C CA . GLY A 1 277 ? -33.340 -23.460 27.380 1.00 77.44 277 GLY A CA 1
ATOM 2161 C C . GLY A 1 277 ? -32.229 -23.205 28.409 1.00 77.44 277 GLY A C 1
ATOM 2162 O O . GLY A 1 277 ? -32.451 -23.456 29.593 1.00 77.44 277 GLY A O 1
ATOM 2163 N N . THR A 1 278 ? -31.056 -22.713 28.004 1.00 78.19 278 THR A N 1
ATOM 2164 C CA . THR A 1 278 ? -29.963 -22.379 28.922 1.00 78.19 278 THR A CA 1
ATOM 2165 C C . THR A 1 278 ? -30.168 -21.018 29.589 1.00 78.19 278 THR A C 1
ATOM 2167 O O . THR A 1 278 ? -30.886 -20.138 29.096 1.00 78.19 278 THR A O 1
ATOM 2170 N N . LYS A 1 279 ? -29.570 -20.862 30.775 1.00 76.56 279 LYS A N 1
ATOM 2171 C CA . LYS A 1 279 ? -29.644 -19.630 31.560 1.00 76.56 279 LYS A CA 1
ATOM 2172 C C . LYS A 1 279 ? -28.826 -18.540 30.862 1.00 76.56 279 LYS A C 1
ATOM 2174 O O . LYS A 1 279 ? -27.623 -18.697 30.674 1.00 76.56 279 LYS A O 1
ATOM 2179 N N . VAL A 1 280 ? -29.477 -17.430 30.524 1.00 76.56 280 VAL A N 1
ATOM 2180 C CA . VAL A 1 280 ? -28.799 -16.241 29.992 1.00 76.56 280 VAL A CA 1
ATOM 2181 C C . VAL A 1 280 ? -27.841 -15.687 31.062 1.00 76.56 280 VAL A C 1
ATOM 2183 O O . VAL A 1 280 ? -28.233 -15.630 32.232 1.00 76.56 280 VAL A O 1
ATOM 2186 N N . PRO A 1 281 ? -26.595 -15.311 30.706 1.00 81.88 281 PRO A N 1
ATOM 2187 C CA . PRO A 1 281 ? -25.636 -14.743 31.649 1.00 81.88 281 PRO A CA 1
ATOM 2188 C C . PRO A 1 281 ? -26.197 -13.533 32.403 1.00 81.88 281 PRO A C 1
ATOM 2190 O O . PRO A 1 281 ? -26.832 -12.666 31.811 1.00 81.88 281 PRO A O 1
ATOM 2193 N N . ASP A 1 282 ? -25.931 -13.465 33.710 1.00 84.19 282 ASP A N 1
ATOM 2194 C CA . ASP A 1 282 ? -26.459 -12.405 34.581 1.00 84.19 282 ASP A CA 1
ATOM 2195 C C . ASP A 1 282 ? -25.664 -11.084 34.485 1.00 84.19 282 ASP A C 1
ATOM 2197 O O . ASP A 1 282 ? -26.105 -10.076 35.034 1.00 84.19 282 ASP A O 1
ATOM 2201 N N . LYS A 1 283 ? -24.487 -11.087 33.837 1.00 86.56 283 LYS A N 1
ATOM 2202 C CA . LYS A 1 283 ? -23.641 -9.900 33.637 1.00 86.56 283 LYS A CA 1
ATOM 2203 C C . LYS A 1 283 ? -22.662 -10.059 32.475 1.00 86.56 283 LYS A C 1
ATOM 2205 O O . LYS A 1 283 ? -22.284 -11.178 32.121 1.00 86.56 283 LYS A O 1
ATOM 2210 N N . LEU A 1 284 ? -22.193 -8.930 31.950 1.00 89.00 284 LEU A N 1
ATOM 2211 C CA . LEU A 1 284 ? -21.080 -8.849 31.004 1.00 89.00 284 LEU A CA 1
ATOM 2212 C C . LEU A 1 284 ? -19.815 -8.424 31.750 1.00 89.00 284 LEU A C 1
ATOM 2214 O O . LEU A 1 284 ? -19.865 -7.528 32.585 1.00 89.00 284 LEU A O 1
ATOM 2218 N N . LEU A 1 285 ? -18.689 -9.072 31.454 1.00 93.19 285 LEU A N 1
ATOM 2219 C CA . LEU A 1 285 ? -17.393 -8.731 32.038 1.00 93.19 285 LEU A CA 1
ATOM 2220 C C . LEU A 1 285 ? -16.482 -8.148 30.965 1.00 93.19 285 LEU A C 1
ATOM 2222 O O . LEU A 1 285 ? -16.194 -8.814 29.968 1.00 93.19 285 LEU A O 1
ATOM 2226 N N . VAL A 1 286 ? -16.000 -6.933 31.196 1.00 93.75 286 VAL A N 1
ATOM 2227 C CA . VAL A 1 286 ? -14.989 -6.289 30.365 1.00 93.75 286 VAL A CA 1
ATOM 2228 C C . VAL A 1 286 ? -13.651 -6.970 30.644 1.00 93.75 286 VAL A C 1
ATOM 2230 O O . VAL A 1 286 ? -13.169 -6.985 31.773 1.00 93.75 286 VAL A O 1
ATOM 2233 N N . LYS A 1 287 ? -13.071 -7.596 29.616 1.00 94.44 287 LYS A N 1
ATOM 2234 C CA . LYS A 1 287 ? -11.782 -8.301 29.718 1.00 94.44 287 LYS A CA 1
ATOM 2235 C C . LYS A 1 287 ? -10.605 -7.459 29.253 1.00 94.44 287 LYS A C 1
ATOM 2237 O O . LYS A 1 287 ? -9.545 -7.519 29.854 1.00 94.44 287 LYS A O 1
ATOM 2242 N N . CYS A 1 288 ? -10.812 -6.698 28.190 1.00 95.00 288 CYS A N 1
ATOM 2243 C CA . CYS A 1 288 ? -9.838 -5.796 27.603 1.00 95.00 288 CYS A CA 1
ATOM 2244 C C . CYS A 1 288 ? -10.598 -4.713 26.838 1.00 95.00 288 CYS A C 1
ATOM 2246 O O . CYS A 1 288 ? -11.714 -4.945 26.362 1.00 95.00 288 CYS A O 1
ATOM 2248 N N . ALA A 1 289 ? -9.983 -3.550 26.684 1.00 94.44 289 ALA A N 1
ATOM 2249 C CA . ALA A 1 289 ? -10.496 -2.479 25.849 1.00 94.44 289 ALA A CA 1
ATOM 2250 C C . ALA A 1 289 ? -9.328 -1.645 25.329 1.00 94.44 289 ALA A C 1
ATOM 2252 O O . ALA A 1 289 ? -8.273 -1.570 25.956 1.00 94.44 289 ALA A O 1
ATOM 2253 N N . TYR A 1 290 ? -9.536 -1.017 24.176 1.00 94.44 290 TYR A N 1
ATOM 2254 C CA . TYR A 1 290 ? -8.532 -0.189 23.527 1.00 94.44 290 TYR A CA 1
ATOM 2255 C C . TYR A 1 290 ? -9.127 1.171 23.187 1.00 94.44 290 TYR A C 1
ATOM 2257 O O . TYR A 1 290 ? -10.245 1.259 22.673 1.00 94.44 290 TYR A O 1
ATOM 2265 N N . ARG A 1 291 ? -8.355 2.227 23.426 1.00 92.94 291 ARG A N 1
ATOM 2266 C CA . ARG A 1 291 ? -8.594 3.558 22.881 1.00 92.94 291 ARG A CA 1
ATOM 2267 C C . ARG A 1 291 ? -8.021 3.607 21.472 1.00 92.94 291 ARG A C 1
ATOM 2269 O O . ARG A 1 291 ? -6.832 3.362 21.271 1.00 92.94 291 ARG A O 1
ATOM 2276 N N . ILE A 1 292 ? -8.869 3.937 20.506 1.00 93.12 292 ILE A N 1
ATOM 2277 C CA . ILE A 1 292 ? -8.463 4.119 19.114 1.00 93.12 292 ILE A CA 1
ATOM 2278 C C . ILE A 1 292 ? -8.279 5.610 18.853 1.00 93.12 292 ILE A C 1
ATOM 2280 O O . ILE A 1 292 ? -9.215 6.391 19.018 1.00 93.12 292 ILE A O 1
ATOM 2284 N N . GLN A 1 293 ? -7.076 5.993 18.443 1.00 93.44 293 GLN A N 1
ATOM 2285 C CA . GLN A 1 293 ? -6.727 7.349 18.043 1.00 93.44 293 GLN A CA 1
ATOM 2286 C C . GLN A 1 293 ? -6.582 7.350 16.520 1.00 93.44 293 GLN A C 1
ATOM 2288 O O . GLN A 1 293 ? -5.662 6.744 15.984 1.00 93.44 293 GLN A O 1
ATOM 2293 N N . ASN A 1 294 ? -7.526 7.962 15.808 1.00 91.44 294 ASN A N 1
ATOM 2294 C CA . ASN A 1 294 ? -7.528 8.005 14.344 1.00 91.44 294 ASN A CA 1
ATOM 2295 C C . ASN A 1 294 ? -7.604 9.465 13.896 1.00 91.44 294 ASN A C 1
ATOM 2297 O O . ASN A 1 294 ? -8.666 10.089 13.990 1.00 91.44 294 ASN A O 1
ATOM 2301 N N . LEU A 1 295 ? -6.466 10.003 13.452 1.00 88.06 295 LEU A N 1
ATOM 2302 C CA . LEU A 1 295 ? -6.313 11.430 13.183 1.00 88.06 295 LEU A CA 1
ATOM 2303 C C . LEU A 1 295 ? -7.216 11.916 12.048 1.00 88.06 295 LEU A C 1
ATOM 2305 O O . LEU A 1 295 ? -7.813 12.989 12.162 1.00 88.06 295 LEU A O 1
ATOM 2309 N N . GLN A 1 296 ? -7.346 11.122 10.985 1.00 85.06 296 GLN A N 1
ATOM 2310 C CA . GLN A 1 296 ? -8.242 11.421 9.873 1.00 85.06 296 GLN A CA 1
ATOM 2311 C C . GLN A 1 296 ? -9.690 11.552 10.351 1.00 85.06 296 GLN A C 1
ATOM 2313 O O . GLN A 1 296 ? -10.292 12.617 10.207 1.00 85.06 296 GLN A O 1
ATOM 2318 N N . ASN A 1 297 ? -10.228 10.497 10.975 1.00 86.31 297 ASN A N 1
ATOM 2319 C CA . ASN A 1 297 ? -11.621 10.482 11.431 1.00 86.31 297 ASN A CA 1
ATOM 2320 C C . ASN A 1 297 ? -11.909 11.650 12.381 1.00 86.31 297 ASN A C 1
ATOM 2322 O O . ASN A 1 297 ? -12.990 12.236 12.347 1.00 86.31 297 ASN A O 1
ATOM 2326 N N . TRP A 1 298 ? -10.943 11.989 13.235 1.00 88.69 298 TRP A N 1
ATOM 2327 C CA . TRP A 1 298 ? -11.079 13.102 14.160 1.00 88.69 298 TRP A CA 1
ATOM 2328 C C . TRP A 1 298 ? -11.082 14.456 13.448 1.00 88.69 298 TRP A C 1
ATOM 2330 O O . TRP A 1 298 ? -11.945 15.289 13.714 1.00 88.69 298 TRP A O 1
ATOM 2340 N N . THR A 1 299 ? -10.165 14.667 12.506 1.00 84.19 299 THR A N 1
ATOM 2341 C CA . THR A 1 299 ? -10.081 15.914 11.735 1.00 84.19 299 THR A CA 1
ATOM 2342 C C . THR A 1 299 ? -11.364 16.143 10.934 1.00 84.19 299 THR A C 1
ATOM 2344 O O . THR A 1 299 ? -11.921 17.242 10.950 1.00 84.19 299 THR A O 1
ATOM 2347 N N . GLU A 1 300 ? -11.887 15.099 10.291 1.00 84.06 300 GLU A N 1
ATOM 2348 C CA . GLU A 1 300 ? -13.174 15.141 9.595 1.00 84.06 300 GLU A CA 1
ATOM 2349 C C . GLU A 1 300 ? -14.333 15.446 10.548 1.00 84.06 300 GLU A C 1
ATOM 2351 O O . GLU A 1 300 ? -15.169 16.306 10.256 1.00 84.06 300 GLU A O 1
ATOM 2356 N N . PHE A 1 301 ? -14.365 14.787 11.711 1.00 88.69 301 PHE A N 1
ATOM 2357 C CA . PHE A 1 301 ? -15.365 15.043 12.742 1.00 88.69 301 PHE A CA 1
ATOM 2358 C C . PHE A 1 301 ? -15.348 16.506 13.195 1.00 88.69 301 PHE A C 1
ATOM 2360 O O . PHE A 1 301 ? -16.399 17.147 13.198 1.00 88.69 301 PHE A O 1
ATOM 2367 N N . VAL A 1 302 ? -14.177 17.059 13.529 1.00 87.75 302 VAL A N 1
ATOM 2368 C CA . VAL A 1 302 ? -14.051 18.445 14.002 1.00 87.75 302 VAL A CA 1
ATOM 2369 C C . VAL A 1 302 ? -14.468 19.431 12.913 1.00 87.75 302 VAL A C 1
ATOM 2371 O O . VAL A 1 302 ? -15.263 20.333 13.178 1.00 87.75 302 VAL A O 1
ATOM 2374 N N . ARG A 1 303 ? -14.027 19.234 11.663 1.00 85.94 303 ARG A N 1
ATOM 2375 C CA . ARG A 1 303 ? -14.454 20.068 10.525 1.00 85.94 303 ARG A CA 1
ATOM 2376 C C . ARG A 1 303 ? -15.969 20.032 10.343 1.00 85.94 303 ARG A C 1
ATOM 2378 O O . ARG A 1 303 ? -16.608 21.080 10.213 1.00 85.94 303 ARG A O 1
ATOM 2385 N N . LYS A 1 304 ? -16.565 18.836 10.373 1.00 88.00 304 LYS A N 1
ATOM 2386 C CA . LYS A 1 304 ? -18.012 18.665 10.217 1.00 88.00 304 LYS A CA 1
ATOM 2387 C C . LYS A 1 304 ? -18.781 19.293 11.374 1.00 88.00 304 LYS A C 1
ATOM 2389 O O . LYS A 1 304 ? -19.784 19.962 11.137 1.00 88.00 304 LYS A O 1
ATOM 2394 N N . GLN A 1 305 ? -18.305 19.121 12.604 1.00 91.50 305 GLN A N 1
ATOM 2395 C CA . GLN A 1 305 ? -18.896 19.722 13.794 1.00 91.50 305 GLN A CA 1
ATOM 2396 C C . GLN A 1 305 ? -18.869 21.254 13.716 1.00 91.50 305 GLN A C 1
ATOM 2398 O O . GLN A 1 305 ? -19.898 21.884 13.956 1.00 91.50 305 GLN A O 1
ATOM 2403 N N . SER A 1 306 ? -17.736 21.850 13.336 1.00 88.88 306 SER A N 1
ATOM 2404 C CA . SER A 1 306 ? -17.604 23.301 13.150 1.00 88.88 306 SER A CA 1
ATOM 2405 C C . SER A 1 306 ? -18.539 23.826 12.061 1.00 88.88 306 SER A C 1
ATOM 2407 O O . SER A 1 306 ? -19.228 24.821 12.273 1.00 88.88 306 SER A O 1
ATOM 2409 N N . SER A 1 307 ? -18.643 23.117 10.933 1.00 90.62 307 SER A N 1
ATOM 2410 C CA . SER A 1 307 ? -19.582 23.458 9.857 1.00 90.62 307 SER A CA 1
ATOM 2411 C C . SER A 1 307 ? -21.042 23.427 10.327 1.00 90.62 307 SER A C 1
ATOM 2413 O O . SER A 1 307 ? -21.787 24.370 10.068 1.00 90.62 307 SER A O 1
ATOM 2415 N N . ILE A 1 308 ? -21.447 22.387 11.064 1.00 92.06 308 ILE A N 1
ATOM 2416 C CA . ILE A 1 308 ? -22.809 22.276 11.610 1.00 92.06 308 ILE A CA 1
ATOM 2417 C C . ILE A 1 308 ? -23.088 23.395 12.619 1.00 92.06 308 ILE A C 1
ATOM 2419 O O . ILE A 1 308 ? -24.168 23.978 12.593 1.00 92.06 308 ILE A O 1
ATOM 2423 N N . ARG A 1 309 ? -22.130 23.727 13.493 1.00 92.69 309 ARG A N 1
ATOM 2424 C CA . ARG A 1 309 ? -22.281 24.835 14.451 1.00 92.69 309 ARG A CA 1
ATOM 2425 C C . ARG A 1 309 ? -22.481 26.170 13.738 1.00 92.69 309 ARG A C 1
ATOM 2427 O O . ARG A 1 309 ? -23.450 26.856 14.037 1.00 92.69 309 ARG A O 1
ATOM 2434 N N . ALA A 1 310 ? -21.657 26.473 12.734 1.00 92.00 310 ALA A N 1
ATOM 2435 C CA . ALA A 1 310 ? -21.807 27.682 11.926 1.00 92.00 310 ALA A CA 1
ATOM 2436 C C . ALA A 1 310 ? -23.176 27.750 11.221 1.00 92.00 310 ALA A C 1
ATOM 2438 O O . ALA A 1 310 ? -23.804 28.806 11.186 1.00 92.00 310 ALA A O 1
ATOM 2439 N N . GLN A 1 311 ? -23.680 26.619 10.710 1.00 91.19 311 GLN A N 1
ATOM 2440 C CA . GLN A 1 311 ? -25.029 26.543 10.137 1.00 91.19 311 GLN A CA 1
ATOM 2441 C C . GLN A 1 311 ? -26.116 26.814 11.182 1.00 91.19 311 GLN A C 1
ATOM 2443 O O . GLN A 1 311 ? -27.044 27.571 10.913 1.00 91.19 311 GLN A O 1
ATOM 2448 N N . ILE A 1 312 ? -26.007 26.218 12.373 1.00 91.06 312 ILE A N 1
ATOM 2449 C CA . ILE A 1 312 ? -26.957 26.438 13.470 1.00 91.06 312 ILE A CA 1
ATOM 2450 C C . ILE A 1 312 ? -26.971 27.912 13.886 1.00 91.06 312 ILE A C 1
ATOM 2452 O O . ILE A 1 312 ? -28.046 28.468 14.095 1.00 91.06 312 ILE A O 1
ATOM 2456 N N . ASP A 1 313 ? -25.808 28.548 14.001 1.00 91.25 313 ASP A N 1
ATOM 2457 C CA . ASP A 1 313 ? -25.723 29.944 14.428 1.00 91.25 313 ASP A CA 1
ATOM 2458 C C . ASP A 1 313 ? -26.273 30.895 13.355 1.00 91.25 313 ASP A C 1
ATOM 2460 O O . ASP A 1 313 ? -27.105 31.743 13.670 1.00 91.25 313 ASP A O 1
ATOM 2464 N N . SER A 1 314 ? -25.978 30.647 12.075 1.00 89.06 314 SER A N 1
ATOM 2465 C CA . SER A 1 314 ? -26.608 31.369 10.957 1.00 89.06 314 SER A CA 1
ATOM 2466 C C . SER A 1 314 ? -28.140 31.211 10.932 1.00 89.06 314 SER A C 1
ATOM 2468 O O . SER A 1 314 ? -28.874 32.166 10.665 1.00 89.06 314 SER A O 1
ATOM 2470 N N . LEU A 1 315 ? -28.661 30.023 11.261 1.00 86.38 315 LEU A N 1
ATOM 2471 C CA . LEU A 1 315 ? -30.106 29.785 11.365 1.00 86.38 315 LEU A CA 1
ATOM 2472 C C . LEU A 1 315 ? -30.749 30.538 12.540 1.00 86.38 315 LEU A C 1
ATOM 2474 O O . LEU A 1 315 ? -31.885 30.998 12.419 1.00 86.38 315 LEU A O 1
ATOM 2478 N N . LYS A 1 316 ? -30.041 30.690 13.667 1.00 84.56 316 LYS A N 1
ATOM 2479 C CA . LYS A 1 316 ? -30.515 31.505 14.799 1.00 84.56 316 LYS A CA 1
ATOM 2480 C C . LYS A 1 316 ? -30.557 32.988 14.438 1.00 84.56 316 LYS A C 1
ATOM 2482 O O . LYS A 1 316 ? -31.531 33.658 14.772 1.00 84.56 316 LYS A O 1
ATOM 2487 N N . GLU A 1 317 ? -29.531 33.485 13.748 1.00 82.62 317 GLU A N 1
ATOM 2488 C CA . GLU A 1 317 ? -29.424 34.890 13.331 1.00 82.62 317 GLU A CA 1
ATOM 2489 C C . GLU A 1 317 ? -30.485 35.278 12.297 1.00 82.62 317 GLU A C 1
ATOM 2491 O O . GLU A 1 317 ? -31.050 36.367 12.356 1.00 82.62 317 GLU A O 1
ATOM 2496 N N . THR A 1 318 ? -30.819 34.367 11.382 1.00 79.88 318 THR A N 1
ATOM 2497 C CA . THR A 1 318 ? -31.843 34.598 10.350 1.00 79.88 318 THR A CA 1
ATOM 2498 C C . THR A 1 318 ? -33.282 34.485 10.869 1.00 79.88 318 THR A C 1
ATOM 2500 O O . THR A 1 318 ? -34.225 34.639 10.094 1.00 79.88 318 THR A O 1
ATOM 2503 N N . GLY A 1 319 ? -33.487 34.240 12.173 1.00 61.94 319 GLY A N 1
ATOM 2504 C CA . GLY A 1 319 ? -34.803 34.263 12.825 1.00 61.94 319 GLY A CA 1
ATOM 2505 C C . GLY A 1 319 ? -35.799 33.222 12.304 1.00 61.94 319 GLY A C 1
ATOM 2506 O O . GLY A 1 319 ? -36.984 33.274 12.641 1.00 61.94 319 GLY A O 1
ATOM 2507 N N . ASN A 1 320 ? -35.346 32.270 11.487 1.00 57.03 320 ASN A N 1
ATOM 2508 C CA . ASN A 1 320 ? -36.216 31.328 10.809 1.00 57.03 320 ASN A CA 1
ATOM 2509 C C . ASN A 1 320 ? -36.586 30.204 11.787 1.00 57.03 320 ASN A C 1
ATOM 2511 O O . ASN A 1 320 ? -35.976 29.134 11.811 1.00 57.03 320 ASN A O 1
ATOM 2515 N N . LYS A 1 321 ? -37.576 30.470 12.651 1.00 57.66 321 LYS A N 1
ATOM 2516 C CA . LYS A 1 321 ? -38.235 29.444 13.465 1.00 57.66 321 LYS A CA 1
ATOM 2517 C C . LYS A 1 321 ? -38.892 28.452 12.509 1.00 57.66 321 LYS A C 1
ATOM 2519 O O . LYS A 1 321 ? -40.028 28.645 12.086 1.00 57.66 321 LYS A O 1
ATOM 2524 N N . GLY A 1 322 ? -38.159 27.402 12.149 1.00 54.25 322 GLY A N 1
ATOM 2525 C CA . GLY A 1 322 ? -38.702 26.273 11.413 1.00 54.25 322 GLY A CA 1
ATOM 2526 C C . GLY A 1 322 ? -39.893 25.718 12.184 1.00 54.25 322 GLY A C 1
ATOM 2527 O O . GLY A 1 322 ? -39.731 25.137 13.255 1.00 54.25 322 GLY A O 1
ATOM 2528 N N . VAL A 1 323 ? -41.096 25.944 11.658 1.00 51.94 323 VAL A N 1
ATOM 2529 C CA . VAL A 1 323 ? -42.326 25.357 12.184 1.00 51.94 323 VAL A CA 1
ATOM 2530 C C . VAL A 1 323 ? -42.180 23.846 12.051 1.00 51.94 323 VAL A C 1
ATOM 2532 O O . VAL A 1 323 ? -42.100 23.307 10.945 1.00 51.94 323 VAL A O 1
ATOM 2535 N N . CYS A 1 324 ? -42.095 23.159 13.187 1.00 48.75 324 CYS A N 1
ATOM 2536 C CA . CYS A 1 324 ? -42.089 21.708 13.223 1.00 48.75 324 CYS A CA 1
ATOM 2537 C C . CYS A 1 324 ? -43.456 21.243 12.702 1.00 48.75 324 CYS A C 1
ATOM 2539 O O . CYS A 1 324 ? -44.465 21.440 13.371 1.00 48.75 324 CYS A O 1
ATOM 2541 N N . ARG A 1 325 ? -43.511 20.672 11.491 1.00 56.00 325 ARG A N 1
ATOM 2542 C CA . ARG A 1 325 ? -44.776 20.322 10.812 1.00 56.00 325 ARG A CA 1
ATOM 2543 C C . ARG A 1 325 ? -45.666 19.331 11.584 1.00 56.00 325 ARG A C 1
ATOM 2545 O O . ARG A 1 325 ? -46.804 19.170 11.176 1.00 56.00 325 ARG A O 1
ATOM 2552 N N . ASN A 1 326 ? -45.182 18.692 12.658 1.00 55.12 326 ASN A N 1
ATOM 2553 C CA . ASN A 1 326 ? -45.892 17.636 13.397 1.00 55.12 326 ASN A CA 1
ATOM 2554 C C . ASN A 1 326 ? -45.595 17.629 14.920 1.00 55.12 326 ASN A C 1
ATOM 2556 O O . ASN A 1 326 ? -45.271 16.580 15.475 1.00 55.12 326 ASN A O 1
ATOM 2560 N N . GLY A 1 327 ? -45.648 18.771 15.611 1.00 45.41 327 GLY A N 1
ATOM 2561 C CA . GLY A 1 327 ? -45.591 18.810 17.084 1.00 45.41 327 GLY A CA 1
ATOM 2562 C C . GLY A 1 327 ? -46.959 19.171 17.676 1.00 45.41 327 GLY A C 1
ATOM 2563 O O . GLY A 1 327 ? -47.546 20.130 17.181 1.00 45.41 327 GLY A O 1
ATOM 2564 N N . PRO A 1 328 ? -47.489 18.446 18.683 1.00 46.31 328 PRO A N 1
ATOM 2565 C CA . PRO A 1 328 ? -48.769 18.795 19.292 1.00 46.31 328 PRO A CA 1
ATOM 2566 C C . PRO A 1 328 ? -48.663 20.143 20.015 1.00 46.31 328 PRO A C 1
ATOM 2568 O O . PRO A 1 328 ? -47.694 20.389 20.737 1.00 46.31 328 PRO A O 1
ATOM 2571 N N . GLU A 1 329 ? -49.656 21.008 19.801 1.00 39.81 329 GLU A N 1
ATOM 2572 C CA . GLU A 1 329 ? -49.815 22.260 20.540 1.00 39.81 329 GLU A CA 1
ATOM 2573 C C . GLU A 1 329 ? -49.921 21.947 22.037 1.00 39.81 329 GLU A C 1
ATOM 2575 O O . GLU A 1 329 ? -50.821 21.234 22.479 1.00 39.81 329 GLU A O 1
ATOM 2580 N N . LEU A 1 330 ? -48.963 22.452 22.813 1.00 42.97 330 LEU A N 1
ATOM 2581 C CA . LEU A 1 330 ? -49.057 22.481 24.266 1.00 42.97 330 LEU A CA 1
ATOM 2582 C C . LEU A 1 330 ? -49.956 23.662 24.644 1.00 42.97 330 LEU A C 1
ATOM 2584 O O . LEU A 1 330 ? -49.539 24.815 24.522 1.00 42.97 330 LEU A O 1
ATOM 2588 N N . SER A 1 331 ? -51.186 23.344 25.048 1.00 46.12 331 SER A N 1
ATOM 2589 C CA . SER A 1 331 ? -52.108 24.216 25.787 1.00 46.12 331 SER A CA 1
ATOM 2590 C C . SER A 1 331 ? -51.705 24.346 27.249 1.00 46.12 331 SER A C 1
ATOM 2592 O O . SER A 1 331 ? -51.385 23.281 27.831 1.00 46.12 331 SER A O 1
#

InterPro domains:
  IPR043145 Zinc finger, ZZ-type superfamily [G3DSA:3.30.60.90] (87-151)